Protein AF-A0A9D6J5L9-F1 (afdb_monomer_lite)

Radius of gyration: 28.51 Å; chains: 1; bounding box: 65×63×92 Å

Structure (mmCIF, N/CA/C/O backbone):
data_AF-A0A9D6J5L9-F1
#
_entry.id   AF-A0A9D6J5L9-F1
#
loop_
_atom_site.group_PDB
_atom_site.id
_atom_site.type_symbol
_atom_site.label_atom_id
_atom_site.label_alt_id
_atom_site.label_comp_id
_atom_site.label_asym_id
_atom_site.label_entity_id
_atom_site.label_seq_id
_atom_site.pdbx_PDB_ins_code
_atom_site.Cartn_x
_atom_site.Cartn_y
_atom_site.Cartn_z
_atom_site.occupancy
_atom_site.B_iso_or_equiv
_atom_site.auth_seq_id
_atom_site.auth_comp_id
_atom_site.auth_asym_id
_atom_site.auth_atom_id
_atom_site.pdbx_PDB_model_num
ATOM 1 N N . MET A 1 1 ? -44.276 40.835 60.526 1.00 41.81 1 MET A N 1
ATOM 2 C CA . MET A 1 1 ? -42.852 40.509 60.286 1.00 41.81 1 MET A CA 1
ATOM 3 C C . MET A 1 1 ? -42.737 38.992 60.194 1.00 41.81 1 MET A C 1
ATOM 5 O O . MET A 1 1 ? -42.995 38.322 61.185 1.00 41.81 1 MET A O 1
ATOM 9 N N . LYS A 1 2 ? -42.505 38.430 59.001 1.00 49.41 2 LYS A N 1
ATOM 10 C CA . LYS A 1 2 ? -42.466 36.971 58.800 1.00 49.41 2 LYS A CA 1
ATOM 11 C C . LYS A 1 2 ? -41.075 36.483 59.215 1.00 49.41 2 LYS A C 1
ATOM 13 O O . LYS A 1 2 ? -40.097 36.789 58.540 1.00 49.41 2 LYS A O 1
ATOM 18 N N . VAL A 1 3 ? -40.979 35.814 60.362 1.00 57.69 3 VAL A N 1
ATOM 19 C CA . VAL A 1 3 ? -39.718 35.243 60.852 1.00 57.69 3 VAL A CA 1
ATOM 20 C C . VAL A 1 3 ? -39.412 34.020 59.995 1.00 57.69 3 VAL A C 1
ATOM 22 O O . VAL A 1 3 ? -40.036 32.975 60.149 1.00 57.69 3 VAL A O 1
ATOM 25 N N . ILE A 1 4 ? -38.498 34.175 59.038 1.00 58.94 4 ILE A N 1
ATOM 26 C CA . ILE A 1 4 ? -37.964 33.050 58.268 1.00 58.94 4 ILE A CA 1
ATOM 27 C C . ILE A 1 4 ? -37.097 32.243 59.243 1.00 58.94 4 ILE A C 1
ATOM 29 O O . ILE A 1 4 ? -36.166 32.814 59.825 1.00 58.94 4 ILE A O 1
ATOM 33 N N . PRO A 1 5 ? -37.380 30.951 59.483 1.00 56.03 5 PRO A N 1
ATOM 34 C CA . PRO A 1 5 ? -36.559 30.157 60.380 1.00 56.03 5 PRO A CA 1
ATOM 35 C C . PRO A 1 5 ? -35.155 30.064 59.780 1.00 56.03 5 PRO A C 1
ATOM 37 O O . PRO A 1 5 ? -34.993 29.572 58.665 1.00 56.03 5 PRO A O 1
ATOM 40 N N . ARG A 1 6 ? -34.132 30.516 60.517 1.00 56.50 6 ARG A N 1
ATOM 41 C CA . ARG A 1 6 ? -32.717 30.523 60.081 1.00 56.50 6 ARG A CA 1
ATOM 42 C C . ARG A 1 6 ? -32.183 29.142 59.649 1.00 56.50 6 ARG A C 1
ATOM 44 O O . ARG A 1 6 ? -31.143 29.074 59.008 1.00 56.50 6 ARG A O 1
ATOM 51 N N . GLY A 1 7 ? -32.887 28.057 59.984 1.00 54.47 7 GLY A N 1
ATOM 52 C CA . GLY A 1 7 ? -32.579 26.698 59.531 1.00 54.47 7 GLY A CA 1
ATOM 53 C C . GLY A 1 7 ? -33.058 26.368 58.111 1.00 54.47 7 GLY A C 1
ATOM 54 O O . GLY A 1 7 ? -32.426 25.553 57.449 1.00 54.47 7 GLY A O 1
ATOM 55 N N . VAL A 1 8 ? -34.118 27.017 57.610 1.00 61.31 8 VAL A N 1
ATOM 56 C CA . VAL A 1 8 ? -34.654 26.755 56.259 1.00 61.31 8 VAL A CA 1
ATOM 57 C C . VAL A 1 8 ? -33.682 27.262 55.196 1.00 61.31 8 VAL A C 1
ATOM 59 O O . VAL A 1 8 ? -33.368 26.532 54.265 1.00 61.31 8 VAL A O 1
ATOM 62 N N . THR A 1 9 ? -33.102 28.447 55.397 1.00 70.06 9 THR A N 1
ATOM 63 C CA . THR A 1 9 ? -32.123 29.046 54.479 1.00 70.06 9 THR A CA 1
ATOM 64 C C . THR A 1 9 ? -30.807 28.271 54.398 1.00 70.06 9 THR A C 1
ATOM 66 O O . THR A 1 9 ? -30.234 28.168 53.318 1.00 70.06 9 THR A O 1
ATOM 69 N N . LEU A 1 10 ? -30.320 27.689 55.501 1.00 74.94 10 LEU A N 1
ATOM 70 C CA . LEU A 1 10 ? -29.093 26.881 55.473 1.00 74.94 10 LEU A CA 1
ATOM 71 C C . LEU A 1 10 ? -29.303 25.569 54.697 1.00 74.94 10 LEU A C 1
ATOM 73 O O . LEU A 1 10 ? -28.455 25.176 53.895 1.00 74.94 10 LEU A O 1
ATOM 77 N N . ILE A 1 11 ? -30.445 24.910 54.910 1.00 79.62 11 ILE A N 1
ATOM 78 C CA . ILE A 1 11 ? -30.814 23.674 54.207 1.00 79.62 11 ILE A CA 1
ATOM 79 C C . ILE A 1 11 ? -30.968 23.942 52.704 1.00 79.62 11 ILE A C 1
ATOM 81 O O . ILE A 1 11 ? -30.437 23.186 51.895 1.00 79.62 11 ILE A O 1
ATOM 85 N N . GLU A 1 12 ? -31.611 25.045 52.323 1.00 76.56 12 GLU A N 1
ATOM 86 C CA . GLU A 1 12 ? -31.800 25.441 50.921 1.00 76.56 12 GLU A CA 1
ATOM 87 C C . GLU A 1 12 ? -30.469 25.691 50.199 1.00 76.56 12 GLU A C 1
ATOM 89 O O . GLU A 1 12 ? -30.256 25.191 49.095 1.00 76.56 12 GLU A O 1
ATOM 94 N N . VAL A 1 13 ? -29.530 26.386 50.851 1.00 81.88 13 VAL A N 1
ATOM 95 C CA . VAL A 1 13 ? -28.178 26.615 50.314 1.00 81.88 13 VAL A CA 1
ATOM 96 C C . VAL A 1 13 ? -27.405 25.300 50.182 1.00 81.88 13 VAL A C 1
ATOM 98 O O . VAL A 1 13 ? -26.713 25.090 49.186 1.00 81.88 13 VAL A O 1
ATOM 101 N N . SER A 1 14 ? -27.556 24.388 51.145 1.00 83.50 14 SER A N 1
ATOM 102 C CA . SER A 1 14 ? -26.904 23.071 51.126 1.00 83.50 14 SER A CA 1
ATOM 103 C C . SER A 1 14 ? -27.414 22.204 49.973 1.00 83.50 14 SER A C 1
ATOM 105 O O . SER A 1 14 ? -26.622 21.616 49.238 1.00 83.50 14 SER A O 1
ATOM 107 N N . ILE A 1 15 ? -28.736 22.163 49.777 1.00 87.06 15 ILE A N 1
ATOM 108 C CA . ILE A 1 15 ? -29.381 21.445 48.672 1.00 87.06 15 ILE A CA 1
ATOM 109 C C . ILE A 1 15 ? -28.986 22.076 47.331 1.00 87.06 15 ILE A C 1
ATOM 111 O O . ILE A 1 15 ? -28.619 21.354 46.406 1.00 87.06 15 ILE A O 1
ATOM 115 N N . GLY A 1 16 ? -28.983 23.409 47.235 1.00 85.44 16 GLY A N 1
ATOM 116 C CA . GLY A 1 16 ? -28.546 24.135 46.041 1.00 85.44 16 GLY A CA 1
ATOM 117 C C . GLY A 1 16 ? -27.093 23.832 45.664 1.00 85.44 16 GLY A C 1
ATOM 118 O O . GLY A 1 16 ? -26.805 23.547 44.502 1.00 85.44 16 GLY A O 1
ATOM 119 N N . ALA A 1 17 ? -26.187 23.802 46.645 1.00 86.12 17 ALA A N 1
ATOM 120 C CA . ALA A 1 17 ? -24.791 23.424 46.436 1.00 86.12 17 ALA A CA 1
ATOM 121 C C . ALA A 1 17 ? -24.646 21.960 45.987 1.00 86.12 17 ALA A C 1
ATOM 123 O O . ALA A 1 17 ? -23.835 21.659 45.110 1.00 86.12 17 ALA A O 1
ATOM 124 N N . PHE A 1 18 ? -25.460 21.054 46.537 1.00 89.44 18 PHE A N 1
ATOM 125 C CA . PHE A 1 18 ? -25.447 19.638 46.169 1.00 89.44 18 PHE A CA 1
ATOM 126 C C . PHE A 1 18 ? -25.930 19.413 44.730 1.00 89.44 18 PHE A C 1
ATOM 128 O O . PHE A 1 18 ? -25.293 18.693 43.960 1.00 89.44 18 PHE A O 1
ATOM 135 N N . ILE A 1 19 ? -27.020 20.080 44.336 1.00 89.50 19 ILE A N 1
ATOM 136 C CA . ILE A 1 19 ? -27.538 20.046 42.963 1.00 89.50 19 ILE A CA 1
ATOM 137 C C . ILE A 1 19 ? -26.503 20.631 41.999 1.00 89.50 19 ILE A C 1
ATOM 139 O O . ILE A 1 19 ? -26.217 20.023 40.968 1.00 89.50 19 ILE A O 1
ATOM 143 N N . LEU A 1 20 ? -25.887 21.765 42.344 1.00 90.31 20 LEU A N 1
ATOM 144 C CA . LEU A 1 20 ? -24.855 22.384 41.515 1.00 90.31 20 LEU A CA 1
ATOM 145 C C . LEU A 1 20 ? -23.651 21.451 41.319 1.00 90.31 20 LEU A C 1
ATOM 147 O O . LEU A 1 20 ? -23.186 21.290 40.193 1.00 90.31 20 LEU A O 1
ATOM 151 N N . ALA A 1 21 ? -23.183 20.785 42.378 1.00 88.25 21 ALA A N 1
ATOM 152 C CA . ALA A 1 21 ? -22.088 19.820 42.292 1.00 88.25 21 ALA A CA 1
ATOM 153 C C . ALA A 1 21 ? -22.427 18.631 41.375 1.00 88.25 21 ALA A C 1
ATOM 155 O O . ALA A 1 21 ? -21.589 18.205 40.576 1.00 88.25 21 ALA A O 1
ATOM 156 N N . LEU A 1 22 ? -23.665 18.126 41.434 1.00 86.62 22 LEU A N 1
ATOM 157 C CA . LEU A 1 22 ? -24.140 17.064 40.542 1.00 86.62 22 LEU A CA 1
ATOM 158 C C . LEU A 1 22 ? -24.193 17.524 39.080 1.00 86.62 22 LEU A C 1
ATOM 160 O O . LEU A 1 22 ? -23.737 16.795 38.198 1.00 86.62 22 LEU A O 1
ATOM 164 N N . VAL A 1 23 ? -24.691 18.736 38.819 1.00 88.19 23 VAL A N 1
ATOM 165 C CA . VAL A 1 23 ? -24.755 19.314 37.468 1.00 88.19 23 VAL A CA 1
ATOM 166 C C . VAL A 1 23 ? -23.352 19.528 36.904 1.00 88.19 23 VAL A C 1
ATOM 168 O O . VAL A 1 23 ? -23.072 19.092 35.789 1.00 88.19 23 VAL A O 1
ATOM 171 N N . VAL A 1 24 ? -22.438 20.119 37.677 1.00 87.94 24 VAL A N 1
ATOM 172 C CA . VAL A 1 24 ? -21.040 20.319 37.261 1.00 87.94 24 VAL A CA 1
ATOM 173 C C . VAL A 1 24 ? -20.361 18.977 36.985 1.00 87.94 24 VAL A C 1
ATOM 175 O O . VAL A 1 24 ? -19.699 18.825 35.959 1.00 87.94 24 VAL A O 1
ATOM 178 N N . GLY A 1 25 ? -20.574 17.973 37.839 1.00 82.31 25 GLY A N 1
ATOM 179 C CA . GLY A 1 25 ? -20.052 16.623 37.629 1.00 82.31 25 GLY A CA 1
ATOM 180 C C . GLY A 1 25 ? -20.602 15.954 36.364 1.00 82.31 25 GLY A C 1
ATOM 181 O O . GLY A 1 25 ? -19.852 15.300 35.636 1.00 82.31 25 GLY A O 1
ATOM 182 N N . ALA A 1 26 ? -21.890 16.135 36.067 1.00 74.81 26 ALA A N 1
ATOM 183 C CA . ALA A 1 26 ? -22.519 15.618 34.854 1.00 74.81 26 ALA A CA 1
ATOM 184 C C . ALA A 1 26 ? -21.982 16.309 33.590 1.00 74.81 26 ALA A C 1
ATOM 186 O O . ALA A 1 26 ? -21.597 15.626 32.640 1.00 74.81 26 ALA A O 1
ATOM 187 N N . VAL A 1 27 ? -21.877 17.642 33.600 1.00 79.62 27 VAL A N 1
ATOM 188 C CA . VAL A 1 27 ? -21.305 18.430 32.495 1.00 79.62 27 VAL A CA 1
ATOM 189 C C . VAL A 1 27 ? -19.847 18.043 32.257 1.00 79.62 27 VAL A C 1
ATOM 191 O O . VAL A 1 27 ? -19.457 17.795 31.122 1.00 79.62 27 VAL A O 1
ATOM 194 N N . TYR A 1 28 ? -19.049 17.892 33.315 1.00 79.75 28 TYR A N 1
ATOM 195 C CA . TYR A 1 28 ? -17.651 17.472 33.207 1.00 79.75 28 TYR A CA 1
ATOM 196 C C . TYR A 1 28 ? -17.506 16.085 32.561 1.00 79.75 28 TYR A C 1
ATOM 198 O O . TYR A 1 28 ? -16.691 15.895 31.655 1.00 79.75 28 TYR A O 1
ATOM 206 N N . LYS A 1 29 ? -18.343 15.118 32.965 1.00 70.12 29 LYS A N 1
ATOM 207 C CA . LYS A 1 29 ? -18.370 13.780 32.352 1.00 70.12 29 LYS A CA 1
ATOM 208 C C . LYS A 1 29 ? -18.787 13.825 30.881 1.00 70.12 29 LYS A C 1
ATOM 210 O O . LYS A 1 29 ? -18.165 13.142 30.068 1.00 70.12 29 LYS A O 1
ATOM 215 N N . LEU A 1 30 ? -19.796 14.625 30.534 1.00 69.31 30 LEU A N 1
ATOM 216 C CA . LEU A 1 30 ? -20.253 14.801 29.152 1.00 69.31 30 LEU A CA 1
ATOM 217 C C . LEU A 1 30 ? -19.165 15.423 28.271 1.00 69.31 30 LEU A C 1
ATOM 219 O O . LEU A 1 30 ? -18.899 14.907 27.189 1.00 69.31 30 LEU A O 1
ATOM 223 N N . THR A 1 31 ? -18.472 16.454 28.754 1.00 69.38 31 THR A N 1
ATOM 224 C CA . THR A 1 31 ? -17.380 17.111 28.021 1.00 69.38 31 THR A CA 1
ATOM 225 C C . THR A 1 31 ? -16.217 16.156 27.760 1.00 69.38 31 THR A C 1
ATOM 227 O O . THR A 1 31 ? -15.754 16.049 26.625 1.00 69.38 31 THR A O 1
ATOM 230 N N . ILE A 1 32 ? -15.782 15.393 28.770 1.00 67.38 32 ILE A N 1
ATOM 231 C CA . ILE A 1 32 ? -14.721 14.386 28.597 1.00 67.38 32 ILE A CA 1
ATOM 232 C C . ILE A 1 32 ? -15.159 13.289 27.624 1.00 67.38 32 ILE A C 1
ATOM 234 O O . ILE A 1 32 ? -14.364 12.836 26.800 1.00 67.38 32 ILE A O 1
ATOM 238 N N . SER A 1 33 ? -16.415 12.846 27.711 1.00 61.44 33 SER A N 1
ATOM 239 C CA . SER A 1 33 ? -16.958 11.838 26.800 1.00 61.44 33 SER A CA 1
ATOM 240 C C . SER A 1 33 ? -17.004 12.344 25.355 1.00 61.44 33 SER A C 1
ATOM 242 O O . SER A 1 33 ? -16.623 11.613 24.443 1.00 61.44 33 SER A O 1
ATOM 244 N N . GLY A 1 34 ? -17.418 13.596 25.141 1.00 57.28 34 GLY A N 1
ATOM 245 C CA . GLY A 1 34 ? -17.451 14.231 23.823 1.00 57.28 34 GLY A CA 1
ATOM 246 C C . GLY A 1 34 ? -16.060 14.384 23.209 1.00 57.28 34 GLY A C 1
ATOM 247 O O . GLY A 1 34 ? -15.860 14.030 22.051 1.00 57.28 34 GLY A O 1
ATOM 248 N N . GLN A 1 35 ? -15.073 14.819 23.998 1.00 65.44 35 GLN A N 1
ATOM 249 C CA . GLN A 1 35 ? -13.683 14.942 23.545 1.00 65.44 35 GLN A CA 1
ATOM 250 C C . GLN A 1 35 ? -13.066 13.593 23.161 1.00 65.44 35 GLN A C 1
ATOM 252 O O . GLN A 1 35 ? -12.382 13.507 22.144 1.00 65.44 35 GLN A O 1
ATOM 257 N N . LYS A 1 36 ? -13.338 12.529 23.929 1.00 62.38 36 LYS A N 1
ATOM 258 C CA . LYS A 1 36 ? -12.884 11.168 23.595 1.00 62.38 36 LYS A CA 1
ATOM 259 C C . LYS A 1 36 ? -13.488 10.674 22.283 1.00 62.38 36 LYS A C 1
ATOM 261 O O . LYS A 1 36 ? -12.756 10.194 21.428 1.00 62.38 36 LYS A O 1
ATOM 266 N N . SER A 1 37 ? -14.795 10.854 22.099 1.00 61.81 37 SER A N 1
ATOM 267 C CA . SER A 1 37 ? -15.479 10.481 20.854 1.00 61.81 37 SER A CA 1
ATOM 268 C C . SER A 1 37 ? -14.929 11.246 19.640 1.00 61.81 37 SER A C 1
ATOM 270 O O . SER A 1 37 ? -14.646 10.656 18.600 1.00 61.81 37 SER A O 1
ATOM 272 N N . ALA A 1 38 ? -14.675 12.550 19.780 1.00 61.75 38 ALA A N 1
ATOM 273 C CA . ALA A 1 38 ? -14.061 13.345 18.718 1.00 61.75 38 ALA A CA 1
ATOM 274 C C . ALA A 1 38 ? -12.641 12.858 18.369 1.00 61.75 38 ALA A C 1
ATOM 276 O O . ALA A 1 38 ? -12.324 12.694 17.193 1.00 61.75 38 ALA A O 1
ATOM 277 N N . ALA A 1 39 ? -11.807 12.560 19.372 1.00 64.88 39 ALA A N 1
ATOM 278 C CA . ALA A 1 39 ? -10.470 12.001 19.156 1.00 64.88 39 ALA A CA 1
ATOM 279 C C . ALA A 1 39 ? -10.511 10.641 18.433 1.00 64.88 39 ALA A C 1
ATOM 281 O O . ALA A 1 39 ? -9.701 10.400 17.537 1.00 64.88 39 ALA A O 1
ATOM 282 N N . GLN A 1 40 ? -11.475 9.780 18.774 1.00 61.44 40 GLN A N 1
ATOM 283 C CA . GLN A 1 40 ? -11.702 8.498 18.099 1.00 61.44 40 GLN A CA 1
ATOM 284 C C . GLN A 1 40 ? -12.023 8.683 16.617 1.00 61.44 40 GLN A C 1
ATOM 286 O O . GLN A 1 40 ? -11.410 8.046 15.760 1.00 61.44 40 GLN A O 1
ATOM 291 N N . ILE A 1 41 ? -12.955 9.585 16.313 1.00 64.44 41 ILE A N 1
ATOM 292 C CA . ILE A 1 41 ? -13.352 9.900 14.940 1.00 64.44 41 ILE A CA 1
ATOM 293 C C . ILE A 1 41 ? -12.152 10.451 14.157 1.00 64.44 41 ILE A C 1
ATOM 295 O O . ILE A 1 41 ? -11.872 9.985 13.054 1.00 64.44 41 ILE A O 1
ATOM 299 N N . MET A 1 42 ? -11.383 11.373 14.743 1.00 67.38 42 MET A N 1
ATOM 300 C CA . MET A 1 42 ? -10.192 11.944 14.104 1.00 67.38 42 MET A CA 1
ATOM 301 C C . MET A 1 42 ? -9.121 10.892 13.793 1.00 67.38 42 MET A C 1
ATOM 303 O O . MET A 1 42 ? -8.583 10.885 12.688 1.00 67.38 42 MET A O 1
ATOM 307 N N . GLN A 1 43 ? -8.833 9.974 14.720 1.00 67.00 43 GLN A N 1
ATOM 308 C CA . GLN A 1 43 ? -7.869 8.893 14.477 1.00 67.00 43 GLN A CA 1
ATOM 309 C C . GLN A 1 43 ? -8.359 7.930 13.389 1.00 67.00 43 GLN A C 1
ATOM 311 O O . GLN A 1 43 ? -7.570 7.517 12.541 1.00 67.00 43 GLN A O 1
ATOM 316 N N . SER A 1 44 ? -9.658 7.621 13.354 1.00 69.06 44 SER A N 1
ATOM 317 C CA . SER A 1 44 ? -10.245 6.840 12.261 1.00 69.06 44 SER A CA 1
ATOM 318 C C . SER A 1 44 ? -10.063 7.522 10.908 1.00 69.06 44 SER A C 1
ATOM 320 O O . SER A 1 44 ? -9.723 6.860 9.929 1.00 69.06 44 SER A O 1
ATOM 322 N N . HIS A 1 45 ? -10.296 8.835 10.842 1.00 74.06 45 HIS A N 1
ATOM 323 C CA . HIS A 1 45 ? -10.111 9.602 9.614 1.00 74.06 45 HIS A CA 1
ATOM 324 C C . HIS A 1 45 ? -8.654 9.620 9.177 1.00 74.06 45 HIS A C 1
ATOM 326 O O . HIS A 1 45 ? -8.396 9.404 8.000 1.00 74.06 45 HIS A O 1
ATOM 332 N N . GLN A 1 46 ? -7.715 9.783 10.109 1.00 74.56 46 GLN A N 1
ATOM 333 C CA . GLN A 1 46 ? -6.290 9.752 9.798 1.00 74.56 46 GLN A CA 1
ATOM 334 C C . GLN A 1 46 ? -5.873 8.411 9.182 1.00 74.56 46 GLN A C 1
ATOM 336 O O . GLN A 1 46 ? -5.184 8.385 8.167 1.00 74.56 46 GLN A O 1
ATOM 341 N N . VAL A 1 47 ? -6.317 7.290 9.756 1.00 73.56 47 VAL A N 1
ATOM 342 C CA . VAL A 1 47 ? -6.003 5.956 9.221 1.00 73.56 47 VAL A CA 1
ATOM 343 C C . VAL A 1 47 ? -6.613 5.781 7.837 1.00 73.56 47 VAL A C 1
ATOM 345 O O . VAL A 1 47 ? -5.929 5.336 6.922 1.00 73.56 47 VAL A O 1
ATOM 348 N N . ASN A 1 48 ? -7.873 6.175 7.656 1.00 76.31 48 ASN A N 1
ATOM 349 C CA . ASN A 1 48 ? -8.516 6.119 6.347 1.00 76.31 48 ASN A CA 1
ATOM 350 C C . ASN A 1 48 ? -7.807 7.008 5.317 1.00 76.31 48 ASN A C 1
ATOM 352 O O . ASN A 1 48 ? -7.669 6.600 4.171 1.00 76.31 48 ASN A O 1
ATOM 356 N N . GLU A 1 49 ? -7.318 8.181 5.713 1.00 81.56 49 GLU A N 1
ATOM 357 C CA . GLU A 1 49 ? -6.579 9.092 4.842 1.00 81.56 49 GLU A CA 1
ATOM 358 C C . GLU A 1 49 ? -5.199 8.534 4.462 1.00 81.56 49 GLU A C 1
ATOM 360 O O . GLU A 1 49 ? -4.826 8.577 3.293 1.00 81.56 49 GLU A O 1
ATOM 365 N N . GLU A 1 50 ? -4.447 7.960 5.407 1.00 82.12 50 GLU A N 1
ATOM 366 C CA . GLU A 1 50 ? -3.181 7.255 5.130 1.00 82.12 50 GLU A CA 1
ATOM 367 C C . GLU A 1 50 ? -3.395 6.136 4.106 1.00 82.12 50 GLU A C 1
ATOM 369 O O . GLU A 1 50 ? -2.678 6.012 3.110 1.00 82.12 50 GLU A O 1
ATOM 374 N N . VAL A 1 51 ? -4.434 5.344 4.347 1.00 82.75 51 VAL A N 1
ATOM 375 C CA . VAL A 1 51 ? -4.803 4.193 3.540 1.00 82.75 51 VAL A CA 1
ATOM 376 C C . VAL A 1 51 ? -5.255 4.616 2.135 1.00 82.75 51 VAL A C 1
ATOM 378 O O . VAL A 1 51 ? -4.773 4.068 1.141 1.00 82.75 51 VAL A O 1
ATOM 381 N N . GLN A 1 52 ? -6.096 5.646 2.033 1.00 83.00 52 GLN A N 1
ATOM 382 C CA . GLN A 1 52 ? -6.535 6.220 0.761 1.00 83.00 52 GLN A CA 1
ATOM 383 C C . GLN A 1 52 ? -5.360 6.816 -0.022 1.00 83.00 52 GLN A C 1
ATOM 385 O O . GLN A 1 52 ? -5.191 6.526 -1.205 1.00 83.00 52 GLN A O 1
ATOM 390 N N . ASN A 1 53 ? -4.480 7.568 0.642 1.00 86.06 53 ASN A N 1
ATOM 391 C CA . ASN A 1 53 ? -3.272 8.112 0.026 1.00 86.06 53 ASN A CA 1
ATOM 392 C C . ASN A 1 53 ? -2.359 7.005 -0.519 1.00 86.06 53 ASN A C 1
ATOM 394 O O . ASN A 1 53 ? -1.769 7.162 -1.593 1.00 86.06 53 ASN A O 1
ATOM 398 N N . ALA A 1 54 ? -2.234 5.880 0.192 1.00 86.00 54 ALA A N 1
ATOM 399 C CA . ALA A 1 54 ? -1.475 4.730 -0.284 1.00 86.00 54 ALA A CA 1
ATOM 400 C C . ALA A 1 54 ? -2.087 4.142 -1.568 1.00 86.00 54 ALA A C 1
ATOM 402 O O . ALA A 1 54 ? -1.346 3.888 -2.522 1.00 86.00 54 ALA A O 1
ATOM 403 N N . ILE A 1 55 ? -3.417 3.996 -1.622 1.00 85.06 55 ILE A N 1
ATOM 404 C CA . ILE A 1 55 ? -4.150 3.521 -2.808 1.00 85.06 55 ILE A CA 1
ATOM 405 C C . ILE A 1 55 ? -3.973 4.464 -3.988 1.00 85.06 55 ILE A C 1
ATOM 407 O O . ILE A 1 55 ? -3.681 4.005 -5.092 1.00 85.06 55 ILE A O 1
ATOM 411 N N . ASP A 1 56 ? -4.158 5.764 -3.777 1.00 87.31 56 ASP A N 1
ATOM 412 C CA . ASP A 1 56 ? -4.125 6.750 -4.854 1.00 87.31 56 ASP A CA 1
ATOM 413 C C . ASP A 1 56 ? -2.729 6.814 -5.473 1.00 87.31 56 ASP A C 1
ATOM 415 O O . ASP A 1 56 ? -2.578 6.804 -6.699 1.00 87.31 56 ASP A O 1
ATOM 419 N N . ARG A 1 57 ? -1.688 6.777 -4.630 1.00 88.56 57 ARG A N 1
ATOM 420 C CA . ARG A 1 57 ? -0.293 6.701 -5.080 1.00 88.56 57 ARG A CA 1
ATOM 421 C C . ARG A 1 57 ? -0.010 5.401 -5.816 1.00 88.56 57 ARG A C 1
ATOM 423 O O . ARG A 1 57 ? 0.543 5.458 -6.906 1.00 88.56 57 ARG A O 1
ATOM 430 N N . PHE A 1 58 ? -0.393 4.256 -5.251 1.00 86.94 58 PHE A N 1
ATOM 431 C CA . PHE A 1 58 ? -0.240 2.949 -5.897 1.00 86.94 58 PHE A CA 1
ATOM 432 C C . PHE A 1 58 ? -0.919 2.916 -7.269 1.00 86.94 58 PHE A C 1
ATOM 434 O O . PHE A 1 58 ? -0.290 2.585 -8.269 1.00 86.94 58 PHE A O 1
ATOM 441 N N . SER A 1 59 ? -2.182 3.326 -7.338 1.00 83.75 59 SER A N 1
ATOM 442 C CA . SER A 1 59 ? -2.986 3.265 -8.557 1.00 83.75 59 SER A CA 1
ATOM 443 C C . SER A 1 59 ? -2.446 4.205 -9.635 1.00 83.75 59 SER A C 1
ATOM 445 O O . SER A 1 59 ? -2.342 3.802 -10.791 1.00 83.75 59 SER A O 1
ATOM 447 N N . SER A 1 60 ? -2.067 5.437 -9.274 1.00 85.12 60 SER A N 1
ATOM 448 C CA . SER A 1 60 ? -1.384 6.372 -10.183 1.00 85.12 60 SER A CA 1
ATOM 449 C C . SER A 1 60 ? -0.059 5.791 -10.669 1.00 85.12 60 SER A C 1
ATOM 451 O O . SER A 1 60 ? 0.224 5.817 -11.865 1.00 85.12 60 SER A O 1
ATOM 453 N N . ASP A 1 61 ? 0.724 5.194 -9.772 1.00 85.69 61 ASP A N 1
ATOM 454 C CA . ASP A 1 61 ? 2.039 4.691 -10.126 1.00 85.69 61 ASP A CA 1
ATOM 455 C C . ASP A 1 61 ? 2.010 3.492 -11.053 1.00 85.69 61 ASP A C 1
ATOM 457 O O . ASP A 1 61 ? 2.785 3.459 -12.003 1.00 85.69 61 ASP A O 1
ATOM 461 N N . VAL A 1 62 ? 1.106 2.548 -10.811 1.00 79.38 62 VAL A N 1
ATOM 462 C CA . VAL A 1 62 ? 0.918 1.382 -11.674 1.00 79.38 62 VAL A CA 1
ATOM 463 C C . VAL A 1 62 ? 0.325 1.793 -13.026 1.00 79.38 62 VAL A C 1
ATOM 465 O O . VAL A 1 62 ? 0.733 1.254 -14.050 1.00 79.38 62 VAL A O 1
ATOM 468 N N . ARG A 1 63 ? -0.579 2.786 -13.066 1.00 76.50 63 ARG A N 1
ATOM 469 C CA . ARG A 1 63 ? -1.145 3.313 -14.326 1.00 76.50 63 ARG A CA 1
ATOM 470 C C . ARG A 1 63 ? -0.116 4.028 -15.202 1.00 76.50 63 ARG A C 1
ATOM 472 O O . ARG A 1 63 ? -0.238 3.987 -16.423 1.00 76.50 63 ARG A O 1
ATOM 479 N N . GLU A 1 64 ? 0.838 4.716 -14.584 1.00 75.06 64 GLU A N 1
ATOM 480 C CA . GLU A 1 64 ? 1.939 5.418 -15.260 1.00 75.06 64 GLU A CA 1
ATOM 481 C C . GLU A 1 64 ? 3.167 4.526 -15.487 1.00 75.06 64 GLU A C 1
ATOM 483 O O . GLU A 1 64 ? 4.113 4.932 -16.164 1.00 75.06 64 GLU A O 1
ATOM 488 N N . ALA A 1 65 ? 3.191 3.332 -14.894 1.00 71.62 65 ALA A N 1
ATOM 489 C CA . ALA A 1 65 ? 4.255 2.372 -15.111 1.00 71.62 65 ALA A CA 1
ATOM 490 C C . ALA A 1 65 ? 4.112 1.754 -16.504 1.00 71.62 65 ALA A C 1
ATOM 492 O O . ALA A 1 65 ? 3.036 1.292 -16.891 1.00 71.62 65 ALA A O 1
ATOM 493 N N . ASN A 1 66 ? 5.228 1.727 -17.231 1.00 60.94 66 ASN A N 1
ATOM 494 C CA . ASN A 1 66 ? 5.281 1.209 -18.598 1.00 60.94 66 ASN A CA 1
ATOM 495 C C . ASN A 1 66 ? 5.772 -0.247 -18.657 1.00 60.94 66 ASN A C 1
ATOM 497 O O . ASN A 1 66 ? 5.600 -0.912 -19.677 1.00 60.94 66 ASN A O 1
ATOM 501 N N . VAL A 1 67 ? 6.437 -0.721 -17.593 1.00 59.91 67 VAL A N 1
ATOM 502 C CA . VAL A 1 67 ? 7.087 -2.039 -17.514 1.00 59.91 67 VAL A CA 1
ATOM 503 C C . VAL A 1 67 ? 7.094 -2.519 -16.046 1.00 59.91 67 VAL A C 1
ATOM 505 O O . VAL A 1 67 ? 7.541 -1.777 -15.161 1.00 59.91 67 VAL A O 1
ATOM 508 N N . ILE A 1 68 ? 6.636 -3.754 -15.777 1.00 53.47 68 ILE A N 1
ATOM 509 C CA . ILE A 1 68 ? 7.181 -4.547 -14.653 1.00 53.47 68 ILE A CA 1
ATOM 510 C C . ILE A 1 68 ? 8.545 -4.964 -15.156 1.00 53.47 68 ILE A C 1
ATOM 512 O O . ILE A 1 68 ? 8.597 -5.594 -16.198 1.00 53.47 68 ILE A O 1
ATOM 516 N N . VAL A 1 69 ? 9.622 -4.532 -14.512 1.00 51.22 69 VAL A N 1
ATOM 517 C CA . VAL A 1 69 ? 10.987 -4.627 -15.049 1.00 51.22 69 VAL A CA 1
ATOM 518 C C . VAL A 1 69 ? 11.307 -6.032 -15.606 1.00 51.22 69 VAL A C 1
ATOM 520 O O . VAL A 1 69 ? 11.742 -6.896 -14.856 1.00 51.22 69 VAL A O 1
ATOM 523 N N . ASP A 1 70 ? 11.144 -6.232 -16.922 1.00 38.78 70 ASP A N 1
ATOM 524 C CA . ASP A 1 70 ? 11.189 -7.542 -17.614 1.00 38.78 70 ASP A CA 1
ATOM 525 C C . ASP A 1 70 ? 12.603 -8.152 -17.703 1.00 38.78 70 ASP A C 1
ATOM 527 O O . ASP A 1 70 ? 12.827 -9.162 -18.363 1.00 38.78 70 ASP A O 1
ATOM 531 N N . ASN A 1 71 ? 13.589 -7.555 -17.029 1.00 36.97 71 ASN A N 1
ATOM 532 C CA . ASN A 1 71 ? 14.976 -8.015 -17.087 1.00 36.97 71 ASN A CA 1
ATOM 533 C C . ASN A 1 71 ? 15.726 -7.953 -15.754 1.00 36.97 71 ASN A C 1
ATOM 535 O O . ASN A 1 71 ? 16.955 -7.952 -15.721 1.00 36.97 71 ASN A O 1
ATOM 539 N N . VAL A 1 72 ? 15.012 -7.888 -14.632 1.00 39.16 72 VAL A N 1
ATOM 540 C CA . VAL A 1 72 ? 15.656 -7.910 -13.319 1.00 39.16 72 VAL A CA 1
ATOM 541 C C . VAL A 1 72 ? 15.049 -9.061 -12.546 1.00 39.16 72 VAL A C 1
ATOM 543 O O . VAL A 1 72 ? 13.895 -8.960 -12.176 1.00 39.16 72 VAL A O 1
ATOM 546 N N . ALA A 1 73 ? 15.841 -10.124 -12.366 1.00 38.31 73 ALA A N 1
ATOM 547 C CA . ALA A 1 73 ? 15.728 -11.278 -11.462 1.00 38.31 73 ALA A CA 1
ATOM 548 C C . ALA A 1 73 ? 14.326 -11.666 -10.907 1.00 38.31 73 ALA A 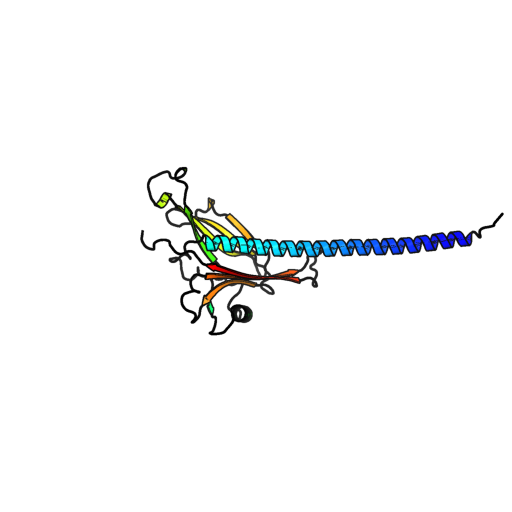C 1
ATOM 550 O O . ALA A 1 73 ? 13.582 -10.803 -10.456 1.00 38.31 73 ALA A O 1
ATOM 551 N N . PRO A 1 74 ? 14.000 -12.965 -10.755 1.00 46.22 74 PRO A N 1
ATOM 552 C CA . PRO A 1 74 ? 12.693 -13.473 -10.275 1.00 46.22 74 PRO A CA 1
ATOM 553 C C . PRO A 1 74 ? 12.189 -12.939 -8.910 1.00 46.22 74 PRO A C 1
ATOM 555 O O . PRO A 1 74 ? 11.084 -13.258 -8.482 1.00 46.22 74 PRO A O 1
ATOM 558 N N . ASP A 1 75 ? 12.967 -12.103 -8.230 1.00 52.44 75 ASP A N 1
ATOM 559 C CA . ASP A 1 75 ? 12.670 -11.476 -6.946 1.00 52.44 75 ASP A CA 1
ATOM 560 C C . ASP A 1 75 ? 11.915 -10.134 -7.055 1.00 52.44 75 ASP A C 1
ATOM 562 O O . ASP A 1 75 ? 11.735 -9.468 -6.034 1.00 52.44 75 ASP A O 1
ATOM 566 N N . HIS A 1 76 ? 11.535 -9.686 -8.258 1.00 57.03 76 HIS A N 1
ATOM 567 C CA . HIS A 1 76 ? 10.951 -8.350 -8.495 1.00 57.03 76 HIS A CA 1
ATOM 568 C C . HIS A 1 76 ? 9.448 -8.346 -8.773 1.00 57.03 76 HIS A C 1
ATOM 570 O O . HIS A 1 76 ? 8.832 -7.277 -8.777 1.00 57.03 76 HIS A O 1
ATOM 576 N N . GLU A 1 77 ? 8.858 -9.519 -8.979 1.00 65.69 77 GLU A N 1
ATOM 577 C CA . GLU A 1 77 ? 7.425 -9.654 -9.192 1.00 65.69 77 GLU A CA 1
ATOM 578 C C . GLU A 1 77 ? 6.698 -9.903 -7.863 1.00 65.69 77 GLU A C 1
ATOM 580 O O . GLU A 1 77 ? 7.180 -10.686 -7.037 1.00 65.69 77 GLU A O 1
ATOM 585 N N . PRO A 1 78 ? 5.523 -9.283 -7.648 1.00 72.44 78 PRO A N 1
ATOM 586 C CA . PRO A 1 78 ? 4.679 -9.627 -6.515 1.00 72.44 78 PRO A CA 1
ATOM 587 C C . PRO A 1 78 ? 4.310 -11.118 -6.533 1.00 72.44 78 PRO A C 1
ATOM 589 O O . PRO A 1 78 ? 4.115 -11.683 -7.616 1.00 72.44 78 PRO A O 1
ATOM 592 N N . PRO A 1 79 ? 4.162 -11.754 -5.359 1.00 78.62 79 PRO A N 1
ATOM 593 C CA . PRO A 1 79 ? 3.793 -13.162 -5.258 1.00 78.62 79 PRO A CA 1
ATOM 594 C C . PRO A 1 79 ? 2.473 -13.472 -5.979 1.00 78.62 79 PRO A C 1
ATOM 596 O O . PRO A 1 79 ? 1.557 -12.648 -6.033 1.00 78.62 79 PRO A O 1
ATOM 599 N N . LEU A 1 80 ? 2.371 -14.684 -6.524 1.00 78.19 80 LEU A N 1
ATOM 600 C CA . LEU A 1 80 ? 1.162 -15.168 -7.184 1.00 78.19 80 LEU A CA 1
ATOM 601 C C . LEU A 1 80 ? 0.182 -15.737 -6.154 1.00 78.19 80 LEU A C 1
ATOM 603 O O . LEU A 1 80 ? 0.529 -16.607 -5.358 1.00 78.19 80 LEU A O 1
ATOM 607 N N . LEU A 1 81 ? -1.051 -15.252 -6.209 1.00 82.56 81 LEU A N 1
ATOM 608 C CA . LEU A 1 81 ? -2.217 -15.836 -5.575 1.00 82.56 81 LEU A CA 1
ATOM 609 C C . LEU A 1 81 ? -2.842 -16.822 -6.561 1.00 82.56 81 LEU A C 1
ATOM 611 O O . LEU A 1 81 ? -3.355 -16.404 -7.599 1.00 82.56 81 LEU A O 1
ATOM 615 N N . ASP A 1 82 ? -2.784 -18.112 -6.244 1.00 80.81 82 ASP A N 1
ATOM 616 C CA . ASP A 1 82 ? -3.453 -19.141 -7.037 1.00 80.81 82 ASP A CA 1
ATOM 617 C C . ASP A 1 82 ? -4.961 -19.102 -6.766 1.00 80.81 82 ASP A C 1
ATOM 619 O O . ASP A 1 82 ? -5.401 -19.252 -5.623 1.00 80.81 82 ASP A O 1
ATOM 623 N N . VAL A 1 83 ? -5.748 -18.841 -7.808 1.00 80.44 83 VAL A N 1
ATOM 624 C CA . VAL A 1 83 ? -7.209 -18.784 -7.729 1.00 80.44 83 VAL A CA 1
ATOM 625 C C . VAL A 1 83 ? -7.776 -19.961 -8.513 1.00 80.44 83 VAL A C 1
ATOM 627 O O . VAL A 1 83 ? -7.716 -20.006 -9.746 1.00 80.44 83 VAL A O 1
ATOM 630 N N . ALA A 1 84 ? -8.345 -20.922 -7.784 1.00 78.56 84 ALA A N 1
ATOM 631 C CA . ALA A 1 84 ? -8.976 -22.093 -8.378 1.00 78.56 84 ALA A CA 1
ATOM 632 C C . ALA A 1 84 ? -10.199 -21.705 -9.231 1.00 78.56 84 ALA A C 1
ATOM 634 O O . ALA A 1 84 ? -10.833 -20.666 -9.022 1.00 78.56 84 ALA A O 1
ATOM 635 N N . GLN A 1 85 ? -10.571 -22.563 -10.190 1.00 69.12 85 GLN A N 1
ATOM 636 C CA . GLN A 1 85 ? -11.790 -22.357 -10.980 1.00 69.12 85 GLN A CA 1
ATOM 637 C C . GLN A 1 85 ? -13.007 -22.244 -10.050 1.00 69.12 85 GLN A C 1
ATOM 639 O O . GLN A 1 85 ? -13.241 -23.122 -9.224 1.00 69.12 85 GLN A O 1
ATOM 644 N N . ASN A 1 86 ? -13.781 -21.164 -10.208 1.00 73.56 86 ASN A N 1
ATOM 645 C CA . ASN A 1 86 ? -14.974 -20.817 -9.419 1.00 73.56 86 ASN A CA 1
ATOM 646 C C . ASN A 1 86 ? -14.729 -20.350 -7.969 1.00 73.56 86 ASN A C 1
ATOM 648 O O . ASN A 1 86 ? -15.688 -20.217 -7.209 1.00 73.56 86 ASN A O 1
ATOM 652 N N . GLN A 1 87 ? -13.488 -20.049 -7.580 1.00 80.62 87 GLN A N 1
ATOM 653 C CA . GLN A 1 87 ? -13.192 -19.399 -6.301 1.00 80.62 87 GLN A CA 1
ATOM 654 C C . GLN A 1 87 ? -13.189 -17.869 -6.453 1.00 80.62 87 GLN A C 1
ATOM 656 O O . GLN A 1 87 ? -12.658 -17.338 -7.429 1.00 80.62 87 GLN A O 1
ATOM 661 N N . SER A 1 88 ? -13.761 -17.138 -5.489 1.00 82.75 88 SER A N 1
ATOM 662 C CA . SER A 1 88 ? -13.632 -15.676 -5.456 1.00 82.75 88 SER A CA 1
ATOM 663 C C . SER A 1 88 ? -12.224 -15.258 -5.021 1.00 82.75 88 SER A C 1
ATOM 665 O O . SER A 1 88 ? -11.576 -15.941 -4.223 1.00 82.75 88 SER A O 1
ATOM 667 N N . VAL A 1 89 ? -11.761 -14.103 -5.511 1.00 79.44 89 VAL A N 1
ATOM 668 C CA . VAL A 1 89 ? -10.447 -13.544 -5.142 1.00 79.44 89 VAL A CA 1
ATOM 669 C C . VAL A 1 89 ? -10.35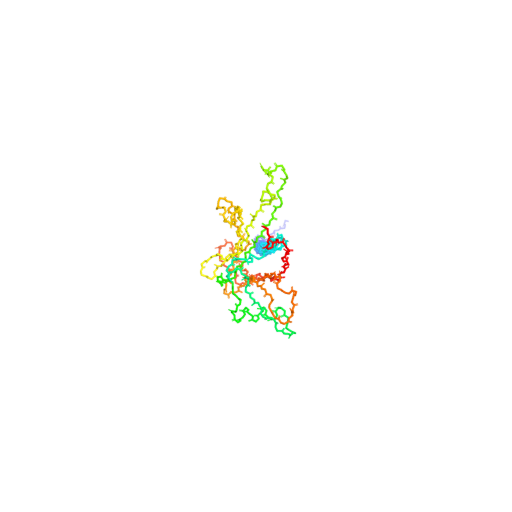2 -13.320 -3.634 1.00 79.44 89 VAL A C 1
ATOM 671 O O . VAL A 1 89 ? -9.330 -13.647 -3.043 1.00 79.44 89 VAL A O 1
ATOM 674 N N . ASP A 1 90 ? -11.429 -12.854 -3.000 1.00 81.50 90 ASP A N 1
ATOM 675 C CA . ASP A 1 90 ? -11.465 -12.622 -1.554 1.00 81.50 90 ASP A CA 1
ATOM 676 C C . ASP A 1 90 ? -11.295 -13.921 -0.757 1.00 81.50 90 ASP A C 1
ATOM 678 O O . ASP A 1 90 ? -10.537 -13.962 0.210 1.00 81.50 90 ASP A O 1
ATOM 682 N N . ALA A 1 91 ? -11.947 -15.010 -1.183 1.00 83.75 91 ALA A N 1
ATOM 683 C CA . ALA A 1 91 ? -11.820 -16.309 -0.525 1.00 83.75 91 ALA A CA 1
ATOM 684 C C . ALA A 1 91 ? -10.417 -16.908 -0.710 1.00 83.75 91 ALA A C 1
ATOM 686 O O . ALA A 1 91 ? -9.863 -17.493 0.227 1.00 83.75 91 ALA A O 1
ATOM 687 N N . ALA A 1 92 ? -9.828 -16.748 -1.898 1.00 84.81 92 ALA A N 1
ATOM 688 C CA . ALA A 1 92 ? -8.457 -17.168 -2.170 1.00 84.81 92 ALA A CA 1
ATOM 689 C C . ALA A 1 92 ? -7.452 -16.352 -1.342 1.00 84.81 92 ALA A C 1
ATOM 691 O O . ALA A 1 92 ? -6.592 -16.928 -0.679 1.00 84.81 92 ALA A O 1
ATOM 692 N N . LEU A 1 93 ? -7.600 -15.023 -1.312 1.00 85.56 93 LEU A N 1
ATOM 693 C CA . LEU A 1 93 ? -6.758 -14.114 -0.537 1.00 85.56 93 LEU A CA 1
ATOM 694 C C . LEU A 1 93 ? -6.830 -14.444 0.953 1.00 85.56 93 LEU A C 1
ATOM 696 O O . LEU A 1 93 ? -5.796 -14.618 1.590 1.00 85.56 93 LEU A O 1
ATOM 700 N N . PHE A 1 94 ? -8.037 -14.594 1.498 1.00 85.00 94 PHE A N 1
ATOM 701 C CA . PHE A 1 94 ? -8.235 -14.964 2.895 1.00 85.00 94 PHE A CA 1
ATOM 702 C C . PHE A 1 94 ? -7.525 -16.278 3.240 1.00 85.00 94 PHE A C 1
ATOM 704 O O . PHE A 1 94 ? -6.791 -16.350 4.227 1.00 85.00 94 PHE A O 1
ATOM 711 N N . SER A 1 95 ? -7.669 -17.290 2.382 1.00 86.94 95 SER A N 1
ATOM 712 C CA . SER A 1 95 ? -6.998 -18.584 2.547 1.00 86.94 95 SER A CA 1
ATOM 713 C C . SER A 1 95 ? -5.473 -18.454 2.469 1.00 86.94 95 SER A C 1
ATOM 715 O O . SER A 1 95 ? -4.762 -19.073 3.257 1.00 86.94 95 SER A O 1
ATOM 717 N N . ALA A 1 96 ? -4.954 -17.615 1.569 1.00 86.94 96 ALA A N 1
ATOM 718 C CA . ALA A 1 96 ? -3.522 -17.376 1.413 1.00 86.94 96 ALA A CA 1
ATOM 719 C C . ALA A 1 96 ? -2.910 -16.607 2.594 1.00 86.94 96 ALA A C 1
ATOM 721 O O . ALA A 1 96 ? -1.783 -16.908 2.992 1.00 86.94 96 ALA A O 1
ATOM 722 N N . ILE A 1 97 ? -3.640 -15.653 3.181 1.00 86.75 97 ILE A N 1
ATOM 723 C CA . ILE A 1 97 ? -3.228 -14.949 4.404 1.00 86.75 97 ILE A CA 1
ATOM 724 C C . ILE A 1 97 ? -3.226 -15.920 5.594 1.00 86.75 97 ILE A C 1
ATOM 726 O O . ILE A 1 97 ? -2.226 -16.021 6.304 1.00 86.75 97 ILE A O 1
ATOM 730 N N . GLN A 1 98 ? -4.301 -16.695 5.788 1.00 86.00 98 GLN A N 1
ATOM 731 C CA . GLN A 1 98 ? -4.388 -17.678 6.878 1.00 86.00 98 GLN A CA 1
ATOM 732 C C . GLN A 1 98 ? -3.338 -18.786 6.759 1.00 86.00 98 GLN A C 1
ATOM 734 O O . GLN A 1 98 ? -2.690 -19.141 7.743 1.00 86.00 98 GLN A O 1
ATOM 739 N N . GLY A 1 99 ? -3.133 -19.293 5.543 1.00 85.31 99 GLY A N 1
ATOM 740 C CA . GLY A 1 99 ? -2.117 -20.288 5.215 1.00 85.31 99 GLY A CA 1
ATOM 741 C C . GLY A 1 99 ? -0.691 -19.740 5.217 1.00 85.31 99 GLY A C 1
ATOM 742 O O . GLY A 1 99 ? 0.237 -20.491 4.929 1.00 85.31 99 GLY A O 1
ATOM 743 N N . ARG A 1 100 ? -0.498 -18.448 5.535 1.00 84.38 100 ARG A N 1
ATOM 744 C CA . ARG A 1 100 ? 0.806 -17.774 5.560 1.00 84.38 100 ARG A CA 1
ATOM 745 C C . ARG A 1 100 ? 1.558 -17.863 4.225 1.00 84.38 100 ARG A C 1
ATOM 747 O O . ARG A 1 100 ? 2.786 -17.835 4.197 1.00 84.38 100 ARG A O 1
ATOM 754 N N . ILE A 1 101 ? 0.834 -17.945 3.114 1.00 85.56 101 ILE A N 1
ATOM 755 C CA . ILE A 1 101 ? 1.393 -17.920 1.756 1.00 85.56 101 ILE A CA 1
ATOM 756 C C . ILE A 1 101 ? 1.732 -16.473 1.381 1.00 85.56 101 ILE A C 1
ATOM 758 O O . ILE A 1 101 ? 2.835 -16.180 0.918 1.00 85.56 101 ILE A O 1
ATOM 762 N N . LEU A 1 102 ? 0.800 -15.554 1.645 1.00 86.06 102 LEU A N 1
ATOM 763 C CA . LEU A 1 102 ? 0.991 -14.113 1.503 1.00 86.06 102 LEU A CA 1
ATOM 764 C C . LEU A 1 102 ? 1.180 -13.502 2.894 1.00 86.06 102 LEU A C 1
ATOM 766 O O . LEU A 1 102 ? 0.324 -13.648 3.761 1.00 86.06 102 LEU A O 1
ATOM 770 N N . GLN A 1 103 ? 2.315 -12.841 3.118 1.00 89.44 103 GLN A N 1
ATOM 771 C CA . GLN A 1 103 ? 2.663 -12.245 4.411 1.00 89.44 103 GLN A CA 1
ATOM 772 C C . GLN A 1 103 ? 3.269 -10.856 4.210 1.00 89.44 103 GLN A C 1
ATOM 774 O O . GLN A 1 103 ? 4.069 -10.654 3.293 1.00 89.44 103 GLN A O 1
ATOM 779 N N . THR A 1 104 ? 2.941 -9.922 5.105 1.00 88.69 104 THR A N 1
ATOM 780 C CA . THR A 1 104 ? 3.464 -8.545 5.077 1.00 88.69 104 THR A CA 1
ATOM 781 C C . THR A 1 104 ? 4.987 -8.527 5.204 1.00 88.69 104 THR A C 1
ATOM 783 O O . THR A 1 104 ? 5.678 -7.797 4.502 1.00 88.69 104 THR A O 1
ATOM 786 N N . GLU A 1 105 ? 5.508 -9.358 6.100 1.00 88.12 105 GLU A N 1
ATOM 787 C CA . GLU A 1 105 ? 6.911 -9.487 6.476 1.00 88.12 105 GLU A CA 1
ATOM 788 C C . GLU A 1 105 ? 7.763 -10.258 5.467 1.00 88.12 105 GLU A C 1
ATOM 790 O O . GLU A 1 105 ? 8.989 -10.264 5.597 1.00 88.12 105 GLU A O 1
ATOM 795 N N . ASN A 1 106 ? 7.144 -10.900 4.471 1.00 86.94 106 ASN A N 1
ATOM 796 C CA . ASN A 1 106 ? 7.878 -11.638 3.457 1.00 86.94 106 ASN A CA 1
ATOM 797 C C . ASN A 1 106 ? 8.780 -10.662 2.672 1.00 86.94 106 ASN A C 1
ATOM 799 O O . ASN A 1 106 ? 8.268 -9.705 2.094 1.00 86.94 106 ASN A O 1
ATOM 803 N N . PRO A 1 107 ? 10.101 -10.894 2.573 1.00 83.75 107 PRO A N 1
ATOM 804 C CA . PRO A 1 107 ? 11.000 -10.033 1.797 1.00 83.75 107 PRO A CA 1
ATOM 805 C C . PRO A 1 107 ? 10.633 -9.908 0.310 1.00 83.75 107 PRO A C 1
ATOM 807 O O . PRO A 1 107 ? 11.044 -8.955 -0.353 1.00 83.75 107 PRO A O 1
ATOM 810 N N . LYS A 1 108 ? 9.867 -10.871 -0.222 1.00 83.75 108 LYS A N 1
ATOM 811 C CA . LYS A 1 108 ? 9.328 -10.854 -1.588 1.00 83.75 108 LYS A CA 1
ATOM 812 C C . LYS A 1 108 ? 8.050 -10.026 -1.729 1.00 83.75 108 LYS A C 1
ATOM 814 O O . LYS A 1 108 ? 7.629 -9.758 -2.847 1.00 83.75 108 LYS A O 1
ATOM 819 N N . ASN A 1 109 ? 7.436 -9.598 -0.628 1.00 87.19 109 ASN A N 1
ATOM 820 C CA . ASN A 1 109 ? 6.287 -8.701 -0.640 1.00 87.19 109 ASN A CA 1
ATOM 821 C C . ASN A 1 109 ? 6.745 -7.260 -0.911 1.00 87.19 109 ASN A C 1
ATOM 823 O O . ASN A 1 109 ? 6.799 -6.403 -0.030 1.00 87.19 109 ASN A O 1
ATOM 827 N N . LYS A 1 110 ? 7.141 -7.018 -2.154 1.00 86.81 110 LYS A N 1
ATOM 828 C CA . LYS A 1 110 ? 7.586 -5.726 -2.659 1.00 86.81 110 LYS A CA 1
ATOM 829 C C . LYS A 1 110 ? 7.103 -5.562 -4.089 1.00 86.81 110 LYS A C 1
ATOM 831 O O . LYS A 1 110 ? 6.853 -6.539 -4.791 1.00 86.81 110 LYS A O 1
ATOM 836 N N . LEU A 1 111 ? 6.987 -4.316 -4.519 1.00 84.94 111 LEU A N 1
ATOM 837 C CA . LEU A 1 111 ? 6.610 -3.981 -5.883 1.00 84.94 111 LEU A CA 1
ATOM 838 C C . LEU A 1 111 ? 7.603 -2.977 -6.440 1.00 84.94 111 LEU A C 1
ATOM 840 O O . LEU A 1 111 ? 7.803 -1.914 -5.858 1.00 84.94 111 LEU A O 1
ATOM 844 N N . LYS A 1 112 ? 8.188 -3.301 -7.590 1.00 83.94 112 LYS A N 1
ATOM 845 C CA . LYS A 1 112 ? 9.129 -2.439 -8.297 1.00 83.94 112 LYS A CA 1
ATOM 846 C C . LYS A 1 112 ? 8.600 -2.136 -9.694 1.00 83.94 112 LYS A C 1
ATOM 848 O O . LYS A 1 112 ? 8.234 -3.043 -10.433 1.00 83.94 112 LYS A O 1
ATOM 853 N N . LEU A 1 113 ? 8.560 -0.858 -10.046 1.00 82.25 113 LEU A N 1
ATOM 854 C CA . LEU A 1 113 ? 7.983 -0.346 -11.286 1.00 82.25 113 LEU A CA 1
ATOM 855 C C . LEU A 1 113 ? 8.955 0.625 -11.952 1.00 82.25 113 LEU A C 1
ATOM 857 O O . LEU A 1 113 ? 9.652 1.373 -11.261 1.00 82.25 113 LEU A O 1
ATOM 861 N N . ILE A 1 114 ? 8.948 0.666 -13.285 1.00 81.44 114 ILE A N 1
ATOM 862 C CA . ILE A 1 114 ? 9.609 1.726 -14.053 1.00 81.44 114 ILE A CA 1
ATOM 863 C C . ILE A 1 114 ? 8.554 2.610 -14.710 1.00 81.44 114 ILE A C 1
ATOM 865 O O . ILE A 1 114 ? 7.666 2.147 -15.430 1.00 81.44 114 ILE A O 1
ATOM 869 N N . LYS A 1 115 ? 8.698 3.911 -14.479 1.00 81.75 115 LYS A N 1
ATOM 870 C CA . LYS A 1 115 ? 7.950 4.973 -15.138 1.00 81.75 115 LYS A CA 1
ATOM 871 C C . LYS A 1 115 ? 8.843 5.672 -16.146 1.00 81.75 115 LYS A C 1
ATOM 873 O O . LYS A 1 115 ? 9.986 5.992 -15.823 1.00 81.75 115 LYS A O 1
ATOM 878 N N . CYS A 1 116 ? 8.306 5.978 -17.320 1.00 76.56 116 CYS A N 1
ATOM 879 C CA . CYS A 1 116 ? 8.971 6.865 -18.271 1.00 76.56 116 CYS A CA 1
ATOM 880 C C . CYS A 1 116 ? 8.142 8.135 -18.419 1.00 76.56 116 CYS A C 1
ATOM 882 O O . CYS A 1 116 ? 6.957 8.071 -18.739 1.00 76.56 116 CYS A O 1
ATOM 884 N N . GLN A 1 117 ? 8.773 9.283 -18.213 1.00 78.19 117 GLN A N 1
ATOM 885 C CA . GLN A 1 117 ? 8.173 10.588 -18.422 1.00 78.19 117 GLN A CA 1
ATOM 886 C C . GLN A 1 117 ? 8.768 11.221 -19.675 1.00 78.19 117 GLN A C 1
ATOM 888 O O . GLN A 1 117 ? 9.988 11.277 -19.820 1.00 78.19 117 GLN A O 1
ATOM 893 N N . ILE A 1 118 ? 7.910 11.716 -20.564 1.00 76.25 118 ILE A N 1
ATOM 894 C CA . ILE A 1 118 ? 8.344 12.475 -21.740 1.00 76.25 118 ILE A CA 1
ATOM 895 C C . ILE A 1 118 ? 8.896 13.821 -21.270 1.00 76.25 118 ILE A C 1
ATOM 897 O O . ILE A 1 118 ? 8.238 14.540 -20.513 1.00 76.25 118 ILE A O 1
ATOM 901 N N . VAL A 1 119 ? 10.106 14.146 -21.708 1.00 75.12 119 VAL A N 1
ATOM 902 C CA . VAL A 1 119 ? 10.771 15.411 -21.402 1.00 75.12 119 VAL A CA 1
ATOM 903 C C . VAL A 1 119 ? 10.308 16.466 -22.412 1.00 75.12 119 VAL A C 1
ATOM 905 O O . VAL A 1 119 ? 10.278 16.184 -23.612 1.00 75.12 119 VAL A O 1
ATOM 908 N N . PRO A 1 120 ? 9.938 17.683 -21.973 1.00 76.62 120 PRO A N 1
ATOM 909 C CA . PRO A 1 120 ? 9.608 18.762 -22.893 1.00 76.62 120 PRO A CA 1
ATOM 910 C C . PRO A 1 120 ? 10.797 19.089 -23.811 1.00 76.62 120 PRO A C 1
ATOM 912 O O . PRO A 1 120 ? 11.924 19.130 -23.317 1.00 76.62 120 PRO A O 1
ATOM 915 N N . PRO A 1 121 ? 10.576 19.429 -25.095 1.00 73.38 121 PRO A N 1
ATOM 916 C CA . PRO A 1 121 ? 11.659 19.751 -26.031 1.00 73.38 121 PRO A CA 1
ATOM 917 C C . PRO A 1 121 ? 12.623 20.844 -25.549 1.00 73.38 121 PRO A C 1
ATOM 919 O O . PRO A 1 121 ? 13.794 20.831 -25.903 1.00 73.38 121 PRO A O 1
ATOM 922 N N . SER A 1 122 ? 12.156 21.766 -24.700 1.00 75.56 122 SER A N 1
ATOM 923 C CA . SER A 1 122 ? 12.967 22.841 -24.115 1.00 75.56 122 SER A CA 1
ATOM 924 C C . SER A 1 122 ? 14.034 22.375 -23.117 1.00 75.56 122 SER A C 1
ATOM 926 O O . SER A 1 122 ? 14.917 23.154 -22.773 1.00 75.56 122 SER A O 1
ATOM 928 N N . GLN A 1 123 ? 13.948 21.138 -22.625 1.00 69.88 123 GLN A N 1
ATOM 929 C CA . GLN A 1 123 ? 14.881 20.558 -21.652 1.00 69.88 123 GLN A CA 1
ATOM 930 C C . GLN A 1 123 ? 15.830 19.529 -22.283 1.00 69.88 123 GLN A C 1
ATOM 932 O O . GLN A 1 123 ? 16.618 18.906 -21.573 1.00 69.88 123 GLN A O 1
ATOM 937 N N . ILE A 1 124 ? 15.745 19.341 -23.600 1.00 69.00 124 ILE A N 1
ATOM 938 C CA . ILE A 1 124 ? 16.554 18.395 -24.362 1.00 69.00 124 ILE A CA 1
ATOM 939 C C . ILE A 1 124 ? 17.796 19.137 -24.869 1.00 69.00 124 ILE A C 1
ATOM 941 O O . ILE A 1 124 ? 17.672 20.129 -25.586 1.00 69.00 124 ILE A O 1
ATOM 945 N N . LEU A 1 125 ? 18.990 18.683 -24.477 1.00 64.50 125 LEU A N 1
ATOM 946 C CA . LEU A 1 125 ? 20.262 19.332 -24.829 1.00 64.50 125 LEU A CA 1
ATOM 947 C C . LEU A 1 125 ? 20.892 18.757 -26.118 1.00 64.50 125 LEU A C 1
ATOM 949 O O . LEU A 1 125 ? 21.898 19.290 -26.584 1.00 64.50 125 LEU A O 1
ATOM 953 N N . GLY A 1 126 ? 20.288 17.732 -26.735 1.00 60.97 126 GLY A N 1
ATOM 954 C CA . GLY A 1 126 ? 20.735 17.113 -27.985 1.00 60.97 126 GLY A CA 1
ATOM 955 C C . GLY A 1 126 ? 19.678 16.241 -28.689 1.00 60.97 126 GLY A C 1
ATOM 956 O O . GLY A 1 126 ? 18.657 15.853 -28.137 1.00 60.97 126 GLY A O 1
ATOM 957 N N . ALA A 1 127 ? 19.907 15.908 -29.963 1.00 55.94 127 ALA A N 1
ATOM 958 C CA . ALA A 1 127 ? 18.925 15.231 -30.825 1.00 55.94 127 ALA A CA 1
ATOM 959 C C . ALA A 1 127 ? 18.857 13.693 -30.662 1.00 55.94 127 ALA A C 1
ATOM 961 O O . ALA A 1 127 ? 18.479 12.991 -31.601 1.00 55.94 127 ALA A O 1
ATOM 962 N N . THR A 1 128 ? 19.246 13.133 -29.511 1.00 58.12 128 THR A N 1
ATOM 963 C CA . THR A 1 128 ? 19.165 11.678 -29.304 1.00 58.12 128 THR A CA 1
ATOM 964 C C . THR A 1 128 ? 17.828 11.279 -28.676 1.00 58.12 128 THR A C 1
ATOM 966 O O . THR A 1 128 ? 17.379 11.870 -27.698 1.00 58.12 128 THR A O 1
ATOM 969 N N . LEU A 1 129 ? 17.192 10.222 -29.202 1.00 57.69 129 LEU A N 1
ATOM 970 C CA . LEU A 1 129 ? 15.920 9.674 -28.686 1.00 57.69 129 LEU A CA 1
ATOM 971 C C . LEU A 1 129 ? 15.964 9.341 -27.181 1.00 57.69 129 LEU A C 1
ATOM 973 O O . LEU A 1 129 ? 14.928 9.324 -26.522 1.00 57.69 129 LEU A O 1
ATOM 977 N N . ARG A 1 130 ? 17.159 9.090 -26.624 1.00 58.06 130 ARG A N 1
ATOM 978 C CA . ARG A 1 130 ? 17.361 8.788 -25.198 1.00 58.06 130 ARG A CA 1
ATOM 979 C C . ARG A 1 130 ? 17.187 10.005 -24.286 1.00 58.06 130 ARG A C 1
ATOM 981 O O . ARG A 1 130 ? 16.852 9.818 -23.125 1.00 58.06 130 ARG A O 1
ATOM 988 N N . GLU A 1 131 ? 17.340 11.223 -24.798 1.00 61.97 131 GLU A N 1
ATOM 989 C CA . GLU A 1 131 ? 17.133 12.460 -24.028 1.00 61.97 131 GLU A CA 1
ATOM 990 C C . GLU A 1 131 ? 15.664 12.914 -24.007 1.00 61.97 131 GLU A C 1
ATOM 992 O O . GLU A 1 131 ? 15.287 13.777 -23.217 1.00 61.97 131 GLU A O 1
ATOM 997 N N . MET A 1 132 ? 14.810 12.302 -24.837 1.00 66.38 132 MET A N 1
ATOM 998 C CA . MET A 1 132 ? 13.379 12.617 -24.917 1.00 66.38 132 MET A CA 1
ATOM 999 C C . MET A 1 132 ? 12.558 12.027 -23.761 1.00 66.38 132 MET A C 1
ATOM 1001 O O . MET A 1 132 ? 11.395 12.398 -23.584 1.00 66.38 132 MET A O 1
ATOM 1005 N N . PHE A 1 133 ? 13.135 11.123 -22.963 1.00 73.81 133 PHE A N 1
ATOM 1006 C CA . PHE A 1 133 ? 12.441 10.458 -21.863 1.00 73.81 133 PHE A CA 1
ATOM 1007 C C . PHE A 1 133 ? 13.315 10.394 -20.611 1.00 73.81 133 PHE A C 1
ATOM 1009 O O . PHE A 1 133 ? 14.463 9.964 -20.667 1.00 73.81 133 PHE A O 1
ATOM 1016 N N . LYS A 1 134 ? 12.740 10.734 -19.456 1.00 80.00 134 LYS A N 1
ATOM 1017 C CA . LYS A 1 134 ? 13.326 10.455 -18.142 1.00 80.00 134 LYS A CA 1
ATOM 1018 C C . LYS A 1 134 ? 12.716 9.199 -17.557 1.00 80.00 134 LYS A C 1
ATOM 1020 O O . LYS A 1 134 ? 11.497 9.027 -17.575 1.00 80.00 134 LYS A O 1
ATOM 1025 N N . LYS A 1 135 ? 13.564 8.325 -17.026 1.00 83.94 135 LYS A N 1
ATOM 1026 C CA . LYS A 1 135 ? 13.137 7.092 -16.370 1.00 83.94 135 LYS A CA 1
ATOM 1027 C C . LYS A 1 135 ? 13.177 7.269 -14.861 1.00 83.94 135 LYS A C 1
ATOM 1029 O O . LYS A 1 135 ? 14.132 7.807 -14.310 1.00 83.94 135 LYS A O 1
ATOM 1034 N N . TYR A 1 136 ? 12.154 6.761 -14.197 1.00 86.81 136 TYR A N 1
ATOM 1035 C CA . TYR A 1 136 ? 12.069 6.719 -12.749 1.00 86.81 136 TYR A CA 1
ATOM 1036 C C . TYR A 1 136 ? 11.754 5.304 -12.305 1.00 86.81 136 TYR A C 1
ATOM 1038 O O . TYR A 1 136 ? 10.891 4.639 -12.875 1.00 86.81 136 TYR A O 1
ATOM 1046 N N . GLN A 1 137 ? 12.415 4.867 -11.249 1.00 87.56 137 GLN A N 1
ATOM 1047 C CA . GLN A 1 137 ? 12.072 3.653 -10.544 1.00 87.56 137 GLN A CA 1
ATOM 1048 C C . GLN A 1 137 ? 11.220 4.001 -9.328 1.00 87.56 137 GLN A C 1
ATOM 1050 O O . GLN A 1 137 ? 11.570 4.864 -8.516 1.00 87.56 137 GLN A O 1
ATOM 1055 N N . VAL A 1 138 ? 10.109 3.288 -9.192 1.00 89.00 138 VAL A N 1
ATOM 1056 C CA . VAL A 1 138 ? 9.252 3.330 -8.013 1.00 89.00 138 VAL A CA 1
ATOM 1057 C C . VAL A 1 138 ? 9.313 1.979 -7.329 1.00 89.00 138 VAL A C 1
ATOM 1059 O O . VAL A 1 138 ? 9.114 0.951 -7.967 1.00 89.00 138 VAL A O 1
ATOM 1062 N N . GLU A 1 139 ? 9.589 1.976 -6.034 1.00 90.31 139 GLU A N 1
ATOM 1063 C CA . GLU A 1 139 ? 9.657 0.762 -5.233 1.00 90.31 139 GLU A CA 1
ATOM 1064 C C . GLU A 1 139 ? 8.778 0.906 -3.993 1.00 90.31 139 GLU A C 1
ATOM 1066 O O . GLU A 1 139 ? 8.891 1.877 -3.245 1.00 90.31 139 GLU A O 1
ATOM 1071 N N . TYR A 1 140 ? 7.915 -0.076 -3.775 1.00 91.19 140 TYR A N 1
ATOM 1072 C CA . TYR A 1 140 ? 7.109 -0.241 -2.579 1.00 91.19 140 TYR A CA 1
ATOM 1073 C C . TYR A 1 140 ? 7.655 -1.416 -1.782 1.00 91.19 140 TYR A C 1
ATOM 1075 O O . TYR A 1 140 ? 7.781 -2.519 -2.312 1.00 91.19 140 TYR A O 1
ATOM 1083 N N . PHE A 1 141 ? 7.971 -1.185 -0.514 1.00 91.75 141 PHE A N 1
ATOM 1084 C CA . PHE A 1 141 ? 8.520 -2.207 0.371 1.00 91.75 141 PHE A CA 1
ATOM 1085 C C . PHE A 1 141 ? 8.188 -1.902 1.830 1.00 91.75 141 PHE A C 1
ATOM 1087 O O . PHE A 1 141 ? 7.827 -0.778 2.192 1.00 91.75 141 PHE A O 1
ATOM 1094 N N . PHE A 1 142 ? 8.335 -2.912 2.684 1.00 92.69 142 PHE A N 1
ATOM 1095 C CA . PHE A 1 142 ? 8.022 -2.809 4.103 1.00 92.69 142 PHE A CA 1
ATOM 1096 C C . PHE A 1 142 ? 9.292 -2.611 4.931 1.00 92.69 142 PHE A C 1
ATOM 1098 O O . PHE A 1 142 ? 10.218 -3.420 4.881 1.00 92.69 142 PHE A O 1
ATOM 1105 N N . LYS A 1 143 ? 9.337 -1.536 5.724 1.00 92.25 143 LYS A N 1
ATOM 1106 C CA . LYS A 1 143 ? 10.453 -1.223 6.631 1.00 92.25 143 LYS A CA 1
ATOM 1107 C C . LYS A 1 143 ? 9.997 -1.313 8.082 1.00 92.25 143 LYS A C 1
ATOM 1109 O O . LYS A 1 143 ? 8.913 -0.860 8.414 1.00 92.25 143 LYS A O 1
ATOM 1114 N N . GLY A 1 144 ? 10.827 -1.865 8.959 1.00 87.56 144 GLY A N 1
ATOM 1115 C CA . GLY A 1 144 ? 10.539 -1.950 10.394 1.00 87.56 144 GLY A CA 1
ATOM 1116 C C . GLY A 1 144 ? 11.121 -3.209 11.023 1.00 87.56 144 GLY A C 1
ATOM 1117 O O . GLY A 1 144 ? 11.483 -4.157 10.318 1.00 87.56 144 GLY A O 1
ATOM 1118 N N . THR A 1 145 ? 11.223 -3.218 12.346 1.00 79.25 145 THR A N 1
ATOM 1119 C CA . THR A 1 145 ? 11.772 -4.326 13.136 1.00 79.25 145 THR A CA 1
ATOM 1120 C C . THR A 1 145 ? 10.668 -5.037 13.918 1.00 79.25 145 THR A C 1
ATOM 1122 O O . THR A 1 145 ? 9.667 -4.437 14.304 1.00 79.25 145 THR A O 1
ATOM 1125 N N . GLY A 1 146 ? 10.839 -6.345 14.136 1.00 85.12 146 GLY A N 1
ATOM 1126 C CA . GLY A 1 146 ? 9.853 -7.164 14.844 1.00 85.12 146 GLY A CA 1
ATOM 1127 C C . GLY A 1 146 ? 8.505 -7.235 14.121 1.00 85.12 146 GLY A C 1
ATOM 1128 O O . GLY A 1 146 ? 8.459 -7.364 12.897 1.00 85.12 146 GLY A O 1
ATOM 1129 N N . SER A 1 147 ? 7.423 -7.142 14.896 1.00 85.25 147 SER A N 1
ATOM 1130 C CA . SER A 1 147 ? 6.035 -7.263 14.432 1.00 85.25 147 SER A CA 1
ATOM 1131 C C . SER A 1 147 ? 5.415 -5.958 13.925 1.00 85.25 147 SER A C 1
ATOM 1133 O O . SER A 1 147 ? 4.223 -5.926 13.637 1.00 85.25 147 SER A O 1
ATOM 1135 N N . THR A 1 148 ? 6.185 -4.871 13.859 1.00 87.94 148 THR A N 1
ATOM 1136 C CA . THR A 1 148 ? 5.695 -3.578 13.376 1.00 87.94 148 THR A CA 1
ATOM 1137 C C . THR A 1 148 ? 6.436 -3.184 12.109 1.00 87.94 148 THR A C 1
ATOM 1139 O O . THR A 1 148 ? 7.663 -3.055 12.093 1.00 87.94 148 THR A O 1
ATOM 1142 N N . LYS A 1 149 ? 5.681 -2.984 11.030 1.00 90.19 149 LYS A N 1
ATOM 1143 C CA . LYS A 1 149 ? 6.189 -2.581 9.715 1.00 90.19 149 LYS A CA 1
ATOM 1144 C C . LYS A 1 149 ? 5.535 -1.279 9.264 1.00 90.19 149 LYS A C 1
ATOM 1146 O O . LYS A 1 149 ? 4.453 -0.937 9.712 1.00 90.19 149 LYS A O 1
ATOM 1151 N N . ALA A 1 150 ? 6.186 -0.570 8.360 1.00 91.44 150 ALA A N 1
ATOM 1152 C CA . ALA A 1 150 ? 5.656 0.585 7.655 1.00 91.44 150 ALA A CA 1
ATOM 1153 C C . ALA A 1 150 ? 5.733 0.305 6.153 1.00 91.44 150 ALA A C 1
ATOM 1155 O O . ALA A 1 150 ? 6.771 -0.166 5.677 1.00 91.44 150 ALA A O 1
ATOM 1156 N N . LEU A 1 151 ? 4.667 0.606 5.409 1.00 92.88 151 LEU A N 1
ATOM 1157 C CA . LEU A 1 151 ? 4.717 0.600 3.949 1.00 92.88 151 LEU A CA 1
ATOM 1158 C C . LEU A 1 151 ? 5.413 1.875 3.488 1.00 92.88 151 LEU A C 1
ATOM 1160 O O . LEU A 1 151 ? 4.968 2.987 3.783 1.00 92.88 151 LEU A O 1
ATOM 1164 N N . VAL A 1 152 ? 6.497 1.711 2.743 1.00 93.94 152 VAL A N 1
ATOM 1165 C CA . VAL A 1 152 ? 7.332 2.802 2.262 1.00 93.94 152 VAL A CA 1
ATOM 1166 C C . VAL A 1 152 ? 7.368 2.781 0.745 1.00 93.94 152 VAL A C 1
ATOM 1168 O O . VAL A 1 152 ? 7.467 1.727 0.123 1.00 93.94 152 VAL A O 1
ATOM 1171 N N . ARG A 1 153 ? 7.327 3.976 0.159 1.00 93.81 153 ARG A N 1
ATOM 1172 C CA . ARG A 1 153 ? 7.513 4.213 -1.266 1.00 93.81 153 ARG A CA 1
ATOM 1173 C C . ARG A 1 153 ? 8.832 4.939 -1.500 1.00 93.81 153 ARG A C 1
ATOM 1175 O O . ARG A 1 153 ? 9.017 6.064 -1.030 1.00 93.81 153 ARG A O 1
ATOM 1182 N N . LYS A 1 154 ? 9.729 4.325 -2.262 1.00 92.88 154 LYS A N 1
ATOM 1183 C CA . LYS A 1 154 ? 10.945 4.931 -2.810 1.00 92.88 154 LYS A CA 1
ATOM 1184 C C . LYS A 1 154 ? 10.694 5.338 -4.256 1.00 92.88 154 LYS A C 1
ATOM 1186 O O . LYS A 1 154 ? 10.119 4.588 -5.033 1.00 92.88 154 LYS A O 1
ATOM 1191 N N . PHE A 1 155 ? 11.127 6.538 -4.603 1.00 92.25 155 PHE A N 1
ATOM 1192 C CA . PHE A 1 155 ? 11.081 7.089 -5.949 1.00 92.25 155 PHE A CA 1
ATOM 1193 C C . PHE A 1 155 ? 12.463 7.618 -6.296 1.00 92.25 155 PHE A C 1
ATOM 1195 O O . PHE A 1 155 ? 12.993 8.439 -5.550 1.00 92.25 155 PHE A O 1
ATOM 1202 N N . VAL A 1 156 ? 13.052 7.148 -7.386 1.00 92.50 156 VAL A N 1
ATOM 1203 C CA . VAL A 1 156 ? 14.426 7.488 -7.766 1.00 92.50 156 VAL A CA 1
ATOM 1204 C C . VAL A 1 156 ? 14.527 7.624 -9.282 1.00 92.50 156 VAL A C 1
ATOM 1206 O O . VAL A 1 156 ? 13.889 6.873 -10.014 1.00 92.50 156 VAL A O 1
ATOM 1209 N N . GLU A 1 157 ? 15.272 8.615 -9.756 1.00 90.00 157 GLU A N 1
ATOM 1210 C CA . GLU A 1 157 ? 15.599 8.783 -11.173 1.00 90.00 157 GLU A CA 1
ATOM 1211 C C . GLU A 1 157 ? 16.634 7.734 -11.584 1.00 90.00 157 GLU A C 1
ATOM 1213 O O . GLU A 1 157 ? 17.531 7.388 -10.808 1.00 90.00 157 GLU A O 1
ATOM 1218 N N . LEU A 1 158 ? 16.480 7.205 -12.792 1.00 85.69 158 LEU A N 1
ATOM 1219 C CA . LEU A 1 158 ? 17.431 6.286 -13.394 1.00 85.69 158 LEU A CA 1
ATOM 1220 C C . LEU A 1 158 ? 18.290 7.035 -14.410 1.00 85.69 158 LEU A C 1
ATOM 1222 O O . LEU A 1 158 ? 17.782 7.865 -15.166 1.00 85.69 158 LEU A O 1
ATOM 1226 N N . ASP A 1 159 ? 19.579 6.719 -14.442 1.00 81.81 159 ASP A N 1
ATOM 1227 C CA . ASP A 1 159 ? 20.487 7.222 -15.466 1.00 81.81 159 ASP A CA 1
ATOM 1228 C C . ASP A 1 159 ? 20.269 6.522 -16.826 1.00 81.81 159 ASP A C 1
ATOM 1230 O O . ASP A 1 159 ? 19.446 5.613 -16.986 1.00 81.81 159 ASP A O 1
ATOM 1234 N N . ASN A 1 160 ? 21.049 6.925 -17.830 1.00 76.44 160 ASN A N 1
ATOM 1235 C CA . ASN A 1 160 ? 20.992 6.358 -19.183 1.00 76.44 160 ASN A CA 1
ATOM 1236 C C . ASN A 1 160 ? 21.399 4.872 -19.260 1.00 76.44 160 ASN A C 1
ATOM 1238 O O . ASN A 1 160 ? 21.200 4.235 -20.296 1.00 76.44 160 ASN A O 1
ATOM 1242 N N . GLN A 1 161 ? 21.976 4.325 -18.190 1.00 79.00 161 GLN A N 1
ATOM 1243 C CA . GLN A 1 161 ? 22.388 2.930 -18.035 1.00 79.00 161 GLN A CA 1
ATOM 1244 C C . GLN A 1 161 ? 21.398 2.143 -17.150 1.00 79.00 161 GLN A C 1
ATOM 1246 O O . GLN A 1 161 ? 21.602 0.958 -16.904 1.00 79.00 161 GLN A O 1
ATOM 1251 N N . ASN A 1 162 ? 20.283 2.769 -16.751 1.00 76.94 162 ASN A N 1
ATOM 1252 C CA . ASN A 1 162 ? 19.269 2.264 -15.825 1.00 76.94 162 ASN A CA 1
ATOM 1253 C C . ASN A 1 162 ? 19.775 2.020 -14.390 1.00 76.94 162 ASN A C 1
ATOM 1255 O O . ASN A 1 162 ? 19.158 1.248 -13.653 1.00 76.94 162 ASN A O 1
ATOM 1259 N N . ASN A 1 163 ? 20.852 2.682 -13.970 1.00 84.00 163 ASN A N 1
ATOM 1260 C CA . ASN A 1 163 ? 21.271 2.683 -12.573 1.00 84.00 163 ASN A CA 1
ATOM 1261 C C . ASN A 1 163 ? 20.538 3.778 -11.799 1.00 84.00 163 ASN A C 1
ATOM 1263 O O . ASN A 1 163 ? 20.199 4.833 -12.335 1.00 84.00 163 ASN A O 1
ATOM 1267 N N . GLU A 1 164 ? 20.302 3.535 -10.512 1.00 86.81 164 GLU A N 1
ATOM 1268 C CA . GLU A 1 164 ? 19.717 4.539 -9.629 1.00 86.81 164 GLU A CA 1
ATOM 1269 C C . GLU A 1 164 ? 20.665 5.727 -9.455 1.00 86.81 164 GLU A C 1
ATOM 1271 O O . GLU A 1 164 ? 21.820 5.545 -9.081 1.00 86.81 164 GLU A O 1
ATOM 1276 N N . VAL A 1 165 ? 20.157 6.947 -9.638 1.00 89.19 165 VAL A N 1
ATOM 1277 C CA . VAL A 1 165 ? 20.869 8.184 -9.298 1.00 89.19 165 VAL A CA 1
ATOM 1278 C C . VAL A 1 165 ? 20.625 8.478 -7.812 1.00 89.19 165 VAL A C 1
ATOM 1280 O O . VAL A 1 165 ? 19.552 8.992 -7.474 1.00 89.19 165 VAL A O 1
ATOM 1283 N N . PRO A 1 166 ? 21.571 8.206 -6.887 1.00 87.94 166 PRO A N 1
ATOM 1284 C CA . PRO A 1 166 ? 21.267 8.188 -5.451 1.00 87.94 166 PRO A CA 1
ATOM 1285 C C . PRO A 1 166 ? 20.811 9.548 -4.912 1.00 87.94 166 PRO A C 1
ATOM 1287 O O . PRO A 1 166 ? 19.931 9.615 -4.057 1.00 87.94 166 PRO A O 1
ATOM 1290 N N . ALA A 1 167 ? 21.345 10.640 -5.469 1.00 89.38 167 ALA A N 1
ATOM 1291 C CA . ALA A 1 167 ? 20.979 12.008 -5.101 1.00 89.38 167 ALA A CA 1
ATOM 1292 C C . ALA A 1 167 ? 19.505 12.356 -5.396 1.00 89.38 167 ALA A C 1
ATOM 1294 O O . ALA A 1 167 ? 18.958 13.282 -4.803 1.00 89.38 167 ALA A O 1
ATOM 1295 N N . SER A 1 168 ? 18.846 11.615 -6.292 1.00 89.19 168 SER A N 1
ATOM 1296 C CA . SER A 1 168 ? 17.439 11.827 -6.656 1.00 89.19 168 SER A CA 1
ATOM 1297 C C . SER A 1 168 ? 16.453 11.026 -5.793 1.00 89.19 168 SER A C 1
ATOM 1299 O O . SER A 1 168 ? 15.238 11.221 -5.902 1.00 89.19 168 SER A O 1
ATOM 1301 N N . ALA A 1 169 ? 16.950 10.120 -4.941 1.00 91.38 169 ALA A N 1
ATOM 1302 C CA . ALA A 1 169 ? 16.122 9.175 -4.207 1.00 91.38 169 ALA A CA 1
ATOM 1303 C C . ALA A 1 169 ? 15.254 9.872 -3.146 1.00 91.38 169 ALA A C 1
ATOM 1305 O O . ALA A 1 169 ? 15.738 10.513 -2.215 1.00 91.38 169 ALA A O 1
ATOM 1306 N N . LYS A 1 170 ? 13.937 9.691 -3.256 1.00 93.25 170 LYS A N 1
ATOM 1307 C CA . LYS A 1 170 ? 12.928 10.177 -2.312 1.00 93.25 170 LYS A CA 1
ATOM 1308 C C . LYS A 1 170 ? 12.205 8.989 -1.701 1.00 93.25 170 LYS A C 1
ATOM 1310 O O . LYS A 1 170 ? 11.499 8.266 -2.399 1.00 93.25 170 LYS A O 1
ATOM 1315 N N . ILE A 1 171 ? 12.357 8.811 -0.395 1.00 93.38 171 ILE A N 1
ATOM 1316 C CA . ILE A 1 171 ? 11.721 7.734 0.366 1.00 93.38 171 ILE A CA 1
ATOM 1317 C C . ILE A 1 171 ? 10.654 8.354 1.266 1.00 93.38 171 ILE A C 1
ATOM 1319 O O . ILE A 1 171 ? 10.964 9.229 2.072 1.00 93.38 171 ILE A O 1
ATOM 1323 N N . LYS A 1 172 ? 9.397 7.925 1.122 1.00 92.44 172 LYS A N 1
ATOM 1324 C CA . LYS A 1 172 ? 8.271 8.420 1.923 1.00 92.44 172 LYS A CA 1
ATOM 1325 C C . LYS A 1 172 ? 7.444 7.263 2.490 1.00 92.44 172 LYS A C 1
ATOM 1327 O O . LYS A 1 172 ? 7.117 6.346 1.732 1.00 92.44 172 LYS A O 1
ATOM 1332 N N . PRO A 1 173 ? 7.091 7.287 3.786 1.00 90.56 173 PRO A N 1
ATOM 1333 C CA . PRO A 1 173 ? 6.101 6.363 4.323 1.00 90.56 173 PRO A CA 1
ATOM 1334 C C . PRO A 1 173 ? 4.724 6.671 3.719 1.00 90.56 173 PRO A C 1
ATOM 1336 O O . PRO A 1 173 ? 4.385 7.834 3.505 1.00 90.56 173 PRO A O 1
ATOM 1339 N N . LEU A 1 174 ? 3.961 5.621 3.424 1.00 89.62 174 LEU A N 1
ATOM 1340 C CA . LEU A 1 174 ? 2.558 5.703 3.007 1.00 89.62 174 LEU A CA 1
ATOM 1341 C C . LEU A 1 174 ? 1.627 5.195 4.108 1.00 89.62 174 LEU A C 1
ATOM 1343 O O . LEU A 1 174 ? 0.576 5.776 4.334 1.00 89.62 174 LEU A O 1
ATOM 1347 N N . ILE A 1 175 ? 2.042 4.136 4.807 1.00 88.38 175 ILE A N 1
ATOM 1348 C CA . ILE A 1 175 ? 1.337 3.587 5.966 1.00 88.38 175 ILE A CA 1
ATOM 1349 C C . ILE A 1 175 ? 2.370 3.442 7.074 1.00 88.38 175 ILE A C 1
ATOM 1351 O O . ILE A 1 175 ? 3.357 2.722 6.911 1.00 88.38 175 ILE A O 1
ATOM 1355 N N . TYR A 1 176 ? 2.172 4.157 8.177 1.00 86.62 176 TYR A N 1
ATOM 1356 C CA . TYR A 1 176 ? 3.216 4.346 9.188 1.00 86.62 176 TYR A CA 1
ATOM 1357 C C . TYR A 1 176 ? 3.408 3.145 10.110 1.00 86.62 176 TYR A C 1
ATOM 1359 O O . TYR A 1 176 ? 4.505 2.925 10.617 1.00 86.62 176 TYR A O 1
ATOM 1367 N N . GLU A 1 177 ? 2.350 2.374 10.331 1.00 86.88 177 GLU A N 1
ATOM 1368 C CA . GLU A 1 177 ? 2.359 1.257 11.267 1.00 86.88 177 GLU A CA 1
ATOM 1369 C C . GLU A 1 177 ? 1.495 0.114 10.714 1.00 86.88 177 GLU A C 1
ATOM 1371 O O . GLU A 1 177 ? 0.406 0.314 10.187 1.00 86.88 177 GLU A O 1
ATOM 1376 N N . ILE A 1 178 ? 1.982 -1.110 10.765 1.00 87.31 178 ILE A N 1
ATOM 1377 C CA . ILE A 1 178 ? 1.287 -2.314 10.317 1.00 87.31 178 ILE A CA 1
ATOM 1378 C C . ILE A 1 178 ? 1.713 -3.377 11.310 1.00 87.31 178 ILE A C 1
ATOM 1380 O O . ILE A 1 178 ? 2.901 -3.708 11.386 1.00 87.31 178 ILE A O 1
ATOM 1384 N N . ASN A 1 179 ? 0.774 -3.854 12.121 1.00 88.31 179 ASN A N 1
ATOM 1385 C CA . ASN A 1 179 ? 1.066 -4.863 13.123 1.00 88.31 179 ASN A CA 1
ATOM 1386 C C . ASN A 1 179 ? 0.922 -6.244 12.488 1.00 88.31 179 ASN A C 1
ATOM 1388 O O . ASN A 1 179 ? -0.187 -6.750 12.379 1.00 88.31 179 ASN A O 1
ATOM 1392 N N . THR A 1 180 ? 2.022 -6.887 12.108 1.00 86.44 180 THR A N 1
ATOM 1393 C CA . THR A 1 180 ? 2.001 -8.151 11.348 1.00 86.44 180 THR A CA 1
ATOM 1394 C C . THR A 1 180 ? 1.362 -9.323 12.101 1.00 86.44 180 THR A C 1
ATOM 1396 O O . THR A 1 180 ? 1.076 -10.351 11.502 1.00 86.44 180 THR A O 1
ATOM 1399 N N . ASN A 1 181 ? 1.099 -9.188 13.407 1.00 85.12 181 ASN A N 1
ATOM 1400 C CA . ASN A 1 181 ? 0.367 -10.198 14.177 1.00 85.12 181 ASN A CA 1
ATOM 1401 C C . ASN A 1 181 ? -1.161 -10.110 14.001 1.00 85.12 181 ASN A C 1
ATOM 1403 O O . ASN A 1 181 ? -1.868 -11.028 14.414 1.00 85.12 181 ASN A O 1
ATOM 1407 N N . LYS A 1 182 ? -1.682 -8.983 13.500 1.00 82.69 182 LYS A N 1
ATOM 1408 C CA . LYS A 1 182 ? -3.127 -8.685 13.425 1.00 82.69 182 LYS A CA 1
ATOM 1409 C C . LYS A 1 182 ? -3.572 -8.113 12.083 1.00 82.69 182 LYS A C 1
ATOM 1411 O O . LYS A 1 182 ? -4.730 -8.278 11.721 1.00 82.69 182 LYS A O 1
ATOM 1416 N N . ASP A 1 183 ? -2.655 -7.454 11.394 1.00 87.50 183 ASP A N 1
ATOM 1417 C CA . ASP A 1 183 ? -2.858 -6.714 10.161 1.00 87.50 183 ASP A CA 1
ATOM 1418 C C . ASP A 1 183 ? -2.104 -7.396 9.029 1.00 87.50 183 ASP A C 1
ATOM 1420 O O . ASP A 1 183 ? -1.065 -8.033 9.243 1.00 87.50 183 ASP A O 1
ATOM 1424 N N . TYR A 1 184 ? -2.567 -7.171 7.806 1.00 88.25 184 TYR A N 1
ATOM 1425 C CA . TYR A 1 184 ? -1.797 -7.508 6.621 1.00 88.25 184 TYR A CA 1
ATOM 1426 C C . TYR A 1 184 ? -1.780 -6.357 5.623 1.00 88.25 184 TYR A C 1
ATOM 1428 O O . TYR A 1 184 ? -2.713 -5.566 5.537 1.00 88.25 184 TYR A O 1
ATOM 1436 N N . ALA A 1 185 ? -0.702 -6.275 4.855 1.00 90.31 185 ALA A N 1
ATOM 1437 C CA . ALA A 1 185 ? -0.590 -5.444 3.669 1.00 90.31 185 ALA A CA 1
ATOM 1438 C C . ALA A 1 185 ? 0.286 -6.195 2.666 1.00 90.31 185 ALA A C 1
ATOM 1440 O O . ALA A 1 185 ? 1.472 -6.420 2.911 1.00 90.31 185 ALA A O 1
ATOM 1441 N N . VAL A 1 186 ? -0.300 -6.631 1.558 1.00 90.31 186 VAL A N 1
ATOM 1442 C CA . VAL A 1 186 ? 0.336 -7.534 0.600 1.00 90.31 186 VAL A CA 1
ATOM 1443 C C . VAL A 1 186 ? 0.118 -7.062 -0.830 1.00 90.31 186 VAL A C 1
ATOM 1445 O O . VAL A 1 186 ? -0.985 -6.687 -1.230 1.00 90.31 186 VAL A O 1
ATOM 1448 N N . PHE A 1 187 ? 1.191 -7.101 -1.609 1.00 88.50 187 PHE A N 1
ATOM 1449 C CA . PHE A 1 187 ? 1.142 -7.020 -3.060 1.00 88.50 187 PHE A CA 1
ATOM 1450 C C . PHE A 1 187 ? 1.036 -8.433 -3.617 1.00 88.50 187 PHE A C 1
ATOM 1452 O O . PHE A 1 187 ? 1.724 -9.333 -3.139 1.00 88.50 187 PHE A O 1
ATOM 1459 N N . PHE A 1 188 ? 0.203 -8.641 -4.629 1.00 84.50 188 PHE A N 1
ATOM 1460 C CA . PHE A 1 188 ? 0.095 -9.939 -5.286 1.00 84.50 188 PHE A CA 1
ATOM 1461 C C . PHE A 1 188 ? -0.365 -9.811 -6.737 1.00 84.50 188 PHE A C 1
ATOM 1463 O O . PHE A 1 188 ? -0.823 -8.761 -7.191 1.00 84.50 188 PHE A O 1
ATOM 1470 N N . ARG A 1 189 ? -0.228 -10.904 -7.479 1.00 80.62 189 ARG A N 1
ATOM 1471 C CA . ARG A 1 189 ? -0.792 -11.110 -8.817 1.00 80.62 189 ARG A CA 1
ATOM 1472 C C . ARG A 1 189 ? -1.730 -12.302 -8.765 1.00 80.62 189 ARG A C 1
ATOM 1474 O O . ARG A 1 189 ? -1.560 -13.166 -7.918 1.00 80.62 189 ARG A O 1
ATOM 1481 N N . ILE A 1 190 ? -2.703 -12.370 -9.660 1.00 78.00 190 ILE A N 1
ATOM 1482 C CA . ILE A 1 190 ? -3.605 -13.524 -9.727 1.00 78.00 190 ILE A CA 1
ATOM 1483 C C . ILE A 1 190 ? -3.053 -14.515 -10.754 1.00 78.00 190 ILE A C 1
ATOM 1485 O O . ILE A 1 190 ? -2.866 -14.159 -11.918 1.00 78.00 190 ILE A O 1
ATOM 1489 N N . GLY A 1 191 ? -2.779 -15.740 -10.305 1.00 68.31 191 GLY A N 1
ATOM 1490 C CA . GLY A 1 191 ? -2.437 -16.897 -11.130 1.00 68.31 191 GLY A CA 1
ATOM 1491 C C . GLY A 1 191 ? -3.605 -17.887 -11.213 1.00 68.31 191 GLY A C 1
ATOM 1492 O O . GLY A 1 191 ? -4.490 -17.874 -10.361 1.00 68.31 191 GLY A O 1
ATOM 1493 N N . GLY A 1 192 ? -3.627 -18.722 -12.257 1.00 62.06 192 GLY A N 1
ATOM 1494 C CA . GLY A 1 192 ? -4.638 -19.770 -12.439 1.00 62.06 192 GLY A CA 1
ATOM 1495 C C . GLY A 1 192 ? -5.090 -19.955 -13.893 1.00 62.06 192 GLY A C 1
ATOM 1496 O O . GLY A 1 192 ? -4.628 -19.271 -14.805 1.00 62.06 192 GLY A O 1
ATOM 1497 N N . SER A 1 193 ? -6.024 -20.886 -14.115 1.00 49.44 193 SER A N 1
ATOM 1498 C CA . SER A 1 193 ? -6.538 -21.288 -15.447 1.00 49.44 193 SER A CA 1
ATOM 1499 C C . SER A 1 193 ? -7.378 -20.230 -16.192 1.00 49.44 193 SER A C 1
ATOM 1501 O O . SER A 1 193 ? -7.797 -20.459 -17.327 1.00 49.44 193 SER A O 1
ATOM 1503 N N . GLN A 1 194 ? -7.621 -19.067 -15.582 1.00 50.72 194 GLN A N 1
ATOM 1504 C CA . GLN A 1 194 ? -8.255 -17.910 -16.221 1.00 50.72 194 GLN A CA 1
ATOM 1505 C C . GLN A 1 194 ? -7.197 -17.173 -17.058 1.00 50.72 194 GLN A C 1
ATOM 1507 O O . GLN A 1 194 ? -6.526 -16.246 -16.603 1.00 50.72 194 GLN A O 1
ATOM 1512 N N . GLY A 1 195 ? -6.995 -17.672 -18.278 1.00 44.91 195 GLY A N 1
ATOM 1513 C CA . GLY A 1 195 ? -5.947 -17.236 -19.191 1.00 44.91 195 GLY A CA 1
ATOM 1514 C C . GLY A 1 195 ? -5.959 -15.737 -19.522 1.00 44.91 195 GLY A C 1
ATOM 1515 O O . GLY A 1 195 ? -6.997 -15.100 -19.681 1.00 44.91 195 GLY A O 1
ATOM 1516 N N . LEU A 1 196 ? -4.746 -15.209 -19.697 1.00 45.62 196 LEU A N 1
ATOM 1517 C CA . LEU A 1 196 ? -4.376 -13.997 -20.446 1.00 45.62 196 LEU A CA 1
ATOM 1518 C C . LEU A 1 196 ? -4.732 -12.615 -19.862 1.00 45.62 196 LEU A C 1
ATOM 1520 O O . LEU A 1 196 ? -4.000 -11.673 -20.152 1.00 45.62 196 LEU A O 1
ATOM 1524 N N . ILE A 1 197 ? -5.754 -12.457 -19.015 1.00 43.28 197 ILE A N 1
ATOM 1525 C CA . ILE A 1 197 ? -6.148 -11.119 -18.505 1.00 43.28 197 ILE A CA 1
ATOM 1526 C C . ILE A 1 197 ? -5.479 -10.780 -17.153 1.00 43.28 197 ILE A C 1
ATOM 1528 O O . ILE A 1 197 ? -5.194 -9.616 -16.870 1.00 43.28 197 ILE A O 1
ATOM 1532 N N . GLY A 1 198 ? -5.151 -11.787 -16.333 1.00 48.12 198 GLY A N 1
ATOM 1533 C CA . GLY A 1 198 ? -4.586 -11.603 -14.984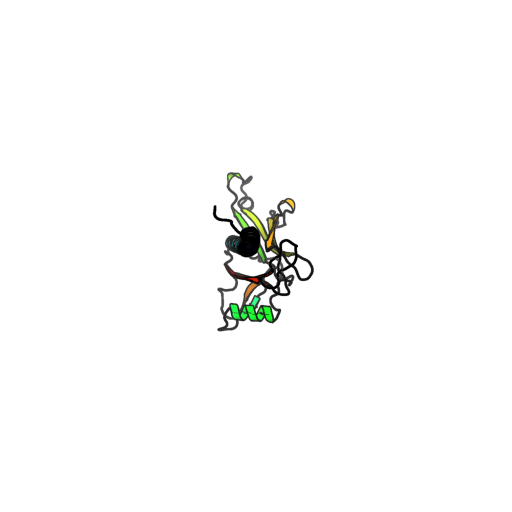 1.00 48.12 198 GLY A CA 1
ATOM 1534 C C . GLY A 1 198 ? -3.075 -11.345 -14.916 1.00 48.12 198 GLY A C 1
ATOM 1535 O O . GLY A 1 198 ? -2.580 -10.871 -13.894 1.00 48.12 198 GLY A O 1
ATOM 1536 N N . SER A 1 199 ? -2.329 -11.599 -15.996 1.00 53.03 199 SER A N 1
ATOM 1537 C CA . SER A 1 199 ? -0.861 -11.586 -15.963 1.00 53.03 199 SER A CA 1
ATOM 1538 C C . SER A 1 199 ? -0.242 -10.187 -15.921 1.00 53.03 199 SER A C 1
ATOM 1540 O O . SER A 1 199 ? 0.940 -10.076 -15.647 1.00 53.03 199 SER A O 1
ATOM 1542 N N . ARG A 1 200 ? -0.982 -9.097 -16.141 1.00 62.84 200 ARG A N 1
ATOM 1543 C CA . ARG A 1 200 ? -0.428 -7.722 -16.082 1.00 62.84 200 ARG A CA 1
ATOM 1544 C C . ARG A 1 200 ? -1.027 -6.847 -14.985 1.00 62.84 200 ARG A C 1
ATOM 1546 O O . ARG A 1 200 ? -0.672 -5.674 -14.871 1.00 62.84 200 ARG A O 1
ATOM 1553 N N . ASN A 1 201 ? -1.928 -7.410 -14.186 1.00 73.75 201 ASN A N 1
ATOM 1554 C CA . AS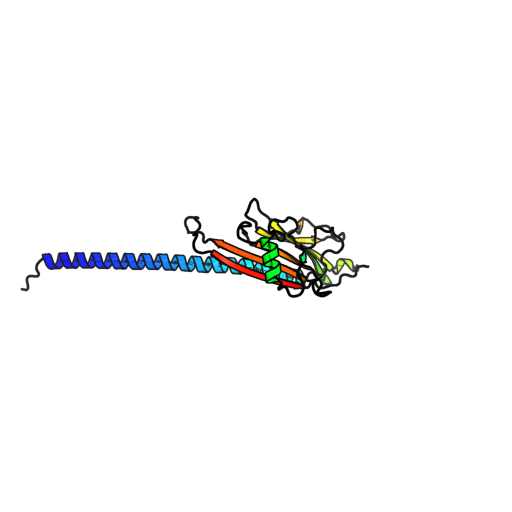N A 1 201 ? -2.548 -6.700 -13.079 1.00 73.75 201 ASN A CA 1
ATOM 1555 C C . ASN A 1 201 ? -1.750 -6.945 -11.807 1.00 73.75 201 ASN A C 1
ATOM 1557 O O . ASN A 1 201 ? -1.487 -8.091 -11.444 1.00 73.75 201 ASN A O 1
ATOM 1561 N N . VAL A 1 202 ? -1.414 -5.861 -11.120 1.00 79.50 202 VAL A N 1
ATOM 1562 C CA . VAL A 1 202 ? -0.891 -5.922 -9.759 1.00 79.50 202 VAL A CA 1
ATOM 1563 C C . VAL A 1 202 ? -2.009 -5.536 -8.812 1.00 79.50 202 VAL A C 1
ATOM 1565 O O . VAL A 1 202 ? -2.711 -4.545 -9.030 1.00 79.50 202 VAL A O 1
ATOM 1568 N N . TYR A 1 203 ? -2.155 -6.333 -7.764 1.00 84.12 203 TYR A N 1
ATOM 1569 C CA . TYR A 1 203 ? -3.126 -6.134 -6.711 1.00 84.12 203 TYR A CA 1
ATOM 1570 C C . TYR A 1 203 ? -2.406 -5.697 -5.444 1.00 84.12 203 TYR A C 1
ATOM 1572 O O . TYR A 1 203 ? -1.309 -6.169 -5.136 1.00 84.12 203 TYR A O 1
ATOM 1580 N N . PHE A 1 204 ? -3.039 -4.795 -4.709 1.00 88.31 204 PHE A N 1
ATOM 1581 C CA . PHE A 1 204 ? -2.653 -4.451 -3.352 1.00 88.31 204 PHE A CA 1
ATOM 1582 C C . PHE A 1 204 ? -3.855 -4.695 -2.452 1.00 88.31 204 PHE A C 1
ATOM 1584 O O . PHE A 1 204 ? -4.930 -4.135 -2.688 1.00 88.31 204 PHE A O 1
ATOM 1591 N N . ALA A 1 205 ? -3.662 -5.537 -1.441 1.00 87.88 205 ALA A N 1
ATOM 1592 C CA . ALA A 1 205 ? -4.638 -5.732 -0.389 1.00 87.88 205 ALA A CA 1
ATOM 1593 C C . ALA A 1 205 ? -4.049 -5.385 0.967 1.00 87.88 205 ALA A C 1
ATOM 1595 O O . ALA A 1 205 ? -2.909 -5.734 1.267 1.00 87.88 205 ALA A O 1
ATOM 1596 N N . ALA A 1 206 ? -4.841 -4.723 1.797 1.00 87.12 206 ALA A N 1
ATOM 1597 C CA . ALA A 1 206 ? -4.459 -4.426 3.164 1.00 87.12 206 ALA A CA 1
ATOM 1598 C C . ALA A 1 206 ? -5.673 -4.494 4.082 1.00 87.12 206 ALA A C 1
ATOM 1600 O O . ALA A 1 206 ? -6.739 -4.017 3.713 1.00 87.12 206 ALA A O 1
ATOM 1601 N N . GLU A 1 207 ? -5.488 -5.044 5.276 1.00 86.56 207 GLU A N 1
ATOM 1602 C CA . GLU A 1 207 ? -6.395 -4.902 6.409 1.00 86.56 207 GLU A CA 1
ATOM 1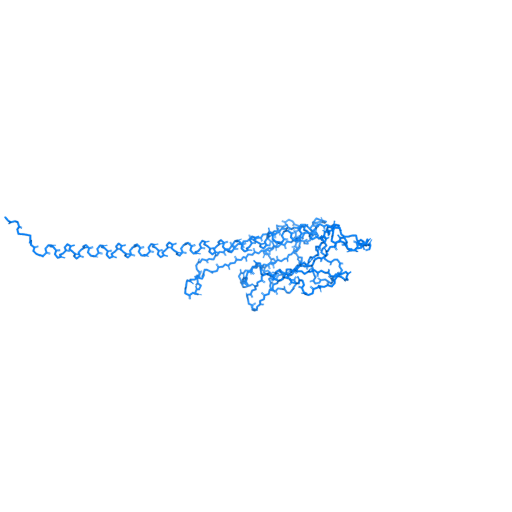603 C C . GLU A 1 207 ? -5.585 -4.351 7.576 1.00 86.56 207 GLU A C 1
ATOM 1605 O O . GLU A 1 207 ? -4.670 -5.012 8.068 1.00 86.56 207 GLU A O 1
ATOM 1610 N N . ILE A 1 208 ? -5.886 -3.118 7.984 1.00 83.69 208 ILE A N 1
ATOM 1611 C CA . ILE A 1 208 ? -5.130 -2.417 9.027 1.00 83.69 208 ILE A CA 1
ATOM 1612 C C . ILE A 1 208 ? -6.037 -2.132 10.208 1.00 83.69 208 ILE A C 1
ATOM 1614 O O . ILE A 1 208 ? -7.068 -1.477 10.056 1.00 83.69 208 ILE A O 1
ATOM 1618 N N . SER A 1 209 ? -5.607 -2.595 11.380 1.00 77.81 209 SER A N 1
ATOM 1619 C CA . SER A 1 209 ? -6.242 -2.400 12.671 1.00 77.81 209 SER A CA 1
ATOM 1620 C C . SER A 1 209 ? -5.469 -1.392 13.515 1.00 77.81 209 SER A C 1
ATOM 1622 O O . SER A 1 209 ? -4.285 -1.566 13.811 1.00 77.81 209 SER A O 1
ATOM 1624 N N . ARG A 1 210 ? -6.140 -0.342 13.989 1.00 72.31 210 ARG A N 1
ATOM 1625 C CA . ARG A 1 210 ? -5.530 0.646 14.895 1.00 72.31 210 ARG A CA 1
ATOM 1626 C C . ARG A 1 210 ? -6.242 0.671 16.230 1.00 72.31 210 ARG A C 1
ATOM 1628 O O . ARG A 1 210 ? -7.459 0.823 16.271 1.00 72.31 210 ARG A O 1
ATOM 1635 N N . LYS A 1 211 ? -5.462 0.522 17.304 1.00 65.00 211 LYS A N 1
ATOM 1636 C CA . LYS A 1 211 ? -5.915 0.801 18.668 1.00 65.00 211 LYS A CA 1
ATOM 1637 C C . LYS A 1 211 ? -5.768 2.288 18.939 1.00 65.00 211 LYS A C 1
ATOM 1639 O O . LYS A 1 211 ? -4.733 2.876 18.628 1.00 65.00 211 LYS A O 1
ATOM 1644 N N . GLU A 1 212 ? -6.780 2.867 19.556 1.00 60.09 212 GLU A N 1
ATOM 1645 C CA . GLU A 1 212 ? -6.751 4.261 19.974 1.00 60.09 212 GLU A CA 1
ATOM 1646 C C . GLU A 1 212 ? -5.646 4.488 21.015 1.00 60.09 212 GLU A C 1
ATOM 1648 O O . GLU A 1 212 ? -5.535 3.738 21.986 1.00 60.09 212 GLU A O 1
ATOM 1653 N N . LYS A 1 213 ? -4.828 5.528 20.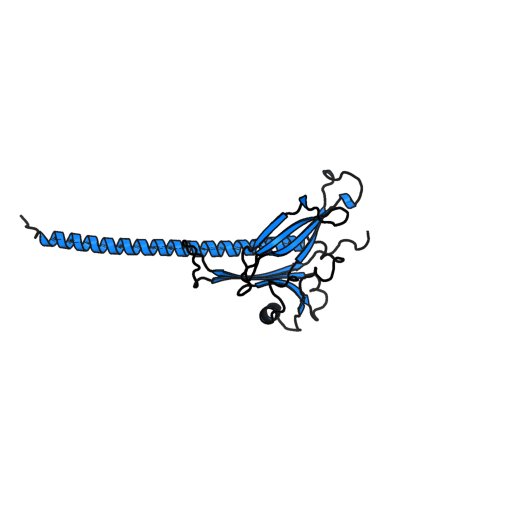834 1.00 56.06 213 LYS A N 1
ATOM 1654 C CA . LYS A 1 213 ? -3.930 6.016 21.892 1.00 56.06 213 LYS A CA 1
ATOM 1655 C C . LYS A 1 213 ? -4.699 7.014 22.751 1.00 56.06 213 LYS A C 1
ATOM 1657 O O . LYS A 1 213 ? -5.172 8.028 22.238 1.00 56.06 213 LYS A O 1
ATOM 1662 N N . LYS A 1 214 ? -4.804 6.748 24.053 1.00 55.47 214 LYS A N 1
ATOM 1663 C CA . LYS A 1 214 ? -5.230 7.743 25.042 1.00 55.47 214 LYS A CA 1
ATOM 1664 C C . LYS A 1 214 ? -4.234 8.902 25.077 1.00 55.47 214 LYS A C 1
ATOM 1666 O O . LYS A 1 214 ? -3.062 8.742 24.743 1.00 55.47 214 LYS A O 1
ATOM 1671 N N . GLY A 1 215 ? -4.684 10.045 25.593 1.00 48.00 215 GLY A N 1
ATOM 1672 C CA . GLY A 1 215 ? -3.825 11.205 25.865 1.00 48.00 215 GLY A CA 1
ATOM 1673 C C . GLY A 1 215 ? -2.676 10.948 26.856 1.00 48.00 215 GLY A C 1
ATOM 1674 O O . GLY A 1 215 ? -1.781 11.775 26.949 1.00 48.00 215 GLY A O 1
ATOM 1675 N N . ASP A 1 216 ? -2.669 9.810 27.561 1.00 47.09 216 ASP A N 1
ATOM 1676 C CA . ASP A 1 216 ? -1.568 9.347 28.424 1.00 47.09 216 ASP A CA 1
ATOM 1677 C C . ASP A 1 216 ? -0.575 8.404 27.701 1.00 47.09 216 ASP A C 1
ATOM 1679 O O . ASP A 1 216 ? 0.358 7.893 28.314 1.00 47.09 216 ASP A O 1
ATOM 1683 N N . GLY A 1 217 ? -0.775 8.150 26.401 1.00 50.59 217 GLY A N 1
ATOM 1684 C CA . GLY A 1 217 ? 0.036 7.239 25.590 1.00 50.59 217 GLY A CA 1
ATOM 1685 C C . GLY A 1 217 ? -0.349 5.757 25.690 1.00 50.59 217 GLY A C 1
ATOM 1686 O O . GLY A 1 217 ? 0.177 4.950 24.921 1.00 50.59 217 GLY A O 1
ATOM 1687 N N . SER A 1 218 ? -1.277 5.377 26.577 1.00 49.47 218 SER A N 1
ATOM 1688 C CA . SER A 1 218 ? -1.773 3.999 26.694 1.00 49.47 218 SER A CA 1
ATOM 1689 C C . SER A 1 218 ? -2.792 3.657 25.600 1.00 49.47 218 SER A C 1
ATOM 1691 O O . SER A 1 218 ? -3.555 4.508 25.147 1.00 49.47 218 SER A O 1
ATOM 1693 N N . LEU A 1 219 ? -2.815 2.402 25.147 1.00 52.97 219 LEU A N 1
ATOM 1694 C CA . LEU A 1 219 ? -3.733 1.947 24.096 1.00 52.97 219 LEU A CA 1
ATOM 1695 C C . LEU A 1 219 ? -5.109 1.588 24.689 1.00 52.97 219 LEU A C 1
ATOM 1697 O O . LEU A 1 219 ? -5.187 0.886 25.697 1.00 52.97 219 LEU A O 1
ATOM 1701 N N . ILE A 1 220 ? -6.205 2.029 24.066 1.00 56.41 220 ILE A N 1
ATOM 1702 C CA . ILE A 1 220 ? -7.566 1.594 24.404 1.00 56.41 220 ILE A CA 1
ATOM 1703 C C . ILE A 1 220 ? -7.842 0.291 23.657 1.00 56.41 220 ILE A C 1
ATOM 1705 O O . ILE A 1 220 ? -7.927 0.257 22.434 1.00 56.41 220 ILE A O 1
ATOM 1709 N N . ASP A 1 221 ? -8.014 -0.797 24.405 1.00 48.56 221 ASP A N 1
ATOM 1710 C CA . ASP A 1 221 ? -8.248 -2.137 23.849 1.00 48.56 221 ASP A CA 1
ATOM 1711 C C . ASP A 1 221 ? -9.597 -2.313 23.128 1.00 48.56 221 ASP A C 1
ATOM 1713 O O . ASP A 1 221 ? -9.804 -3.331 22.472 1.00 48.56 221 ASP A O 1
ATOM 1717 N N . LYS A 1 222 ? -10.524 -1.352 23.243 1.00 45.09 222 LYS A N 1
ATOM 1718 C CA . LYS A 1 222 ? -11.925 -1.504 22.808 1.00 45.09 222 LYS A CA 1
ATOM 1719 C C . LYS A 1 222 ? -12.265 -0.915 21.434 1.00 45.09 222 LYS A C 1
ATOM 1721 O O . LYS A 1 222 ? -13.254 -1.342 20.850 1.00 45.09 222 LYS A O 1
ATOM 1726 N N . SER A 1 223 ? -11.486 0.025 20.907 1.00 48.66 223 SER A N 1
ATOM 1727 C CA . SER A 1 223 ? -11.740 0.693 19.622 1.00 48.66 223 SER A CA 1
ATOM 1728 C C . SER A 1 223 ? -10.689 0.241 18.609 1.00 48.66 223 SER A C 1
ATOM 1730 O O . SER A 1 223 ? -9.562 0.728 18.605 1.00 48.66 223 SER A O 1
ATOM 1732 N N . THR A 1 224 ? -11.042 -0.752 17.786 1.00 56.19 224 THR A N 1
ATOM 1733 C CA . THR A 1 224 ? -10.190 -1.207 16.678 1.00 56.19 224 THR A CA 1
ATOM 1734 C C . THR A 1 224 ? -10.778 -0.701 15.370 1.00 56.19 224 THR A C 1
ATOM 1736 O O . THR A 1 224 ? -11.824 -1.183 14.941 1.00 56.19 224 THR A O 1
ATOM 1739 N N . PHE A 1 225 ? -10.119 0.266 14.740 1.00 57.16 225 PHE A N 1
ATOM 1740 C CA . PHE A 1 225 ? -10.499 0.725 13.404 1.00 57.16 225 PHE A CA 1
ATOM 1741 C C . PHE A 1 225 ? -9.934 -0.231 12.376 1.00 57.16 225 PHE A C 1
ATOM 1743 O O . PHE A 1 225 ? -8.726 -0.439 12.394 1.00 57.16 225 PHE A O 1
ATOM 1750 N N . ARG A 1 226 ? -10.788 -0.796 11.519 1.00 56.78 226 ARG A N 1
ATOM 1751 C CA . ARG A 1 226 ? -10.386 -1.678 10.422 1.00 56.78 226 ARG A CA 1
ATOM 1752 C C . ARG A 1 226 ? -10.626 -0.993 9.091 1.00 56.78 226 ARG A C 1
ATOM 1754 O O . ARG A 1 226 ? -11.735 -0.533 8.835 1.00 56.78 226 ARG A O 1
ATOM 1761 N N . SER A 1 227 ? -9.601 -0.965 8.253 1.00 57.94 227 SER A N 1
ATOM 1762 C CA . SER A 1 227 ? -9.727 -0.567 6.855 1.00 57.94 227 SER A CA 1
ATOM 1763 C C . SER A 1 227 ? -9.253 -1.715 5.983 1.00 57.94 227 SER A C 1
ATOM 1765 O O . SER A 1 227 ? -8.098 -2.124 6.112 1.00 57.94 227 SER A O 1
ATOM 1767 N N . THR A 1 228 ? -10.156 -2.250 5.158 1.00 60.81 228 THR A N 1
ATOM 1768 C CA . THR A 1 228 ? -9.867 -3.313 4.192 1.00 60.81 228 THR A CA 1
ATOM 1769 C C . THR A 1 228 ? -9.838 -2.716 2.796 1.00 60.81 228 THR A C 1
ATOM 1771 O O . THR A 1 228 ? -10.764 -2.015 2.390 1.00 60.81 228 THR A O 1
ATOM 1774 N N . ILE A 1 229 ? -8.790 -3.024 2.045 1.00 70.19 229 ILE A N 1
ATOM 1775 C CA . ILE A 1 229 ? -8.631 -2.605 0.659 1.00 70.19 229 ILE A CA 1
ATOM 1776 C C . ILE A 1 229 ? -8.366 -3.824 -0.194 1.00 70.19 229 ILE A C 1
ATOM 1778 O O . ILE A 1 229 ? -7.535 -4.656 0.162 1.00 70.19 229 ILE A O 1
ATOM 1782 N N . LEU A 1 230 ? -8.974 -3.830 -1.373 1.00 73.00 230 LEU A N 1
ATOM 1783 C CA . LEU A 1 230 ? -8.479 -4.552 -2.528 1.00 73.00 230 LEU A CA 1
ATOM 1784 C C . LEU A 1 230 ? -8.488 -3.589 -3.715 1.00 73.00 230 LEU A C 1
ATOM 1786 O O . LEU A 1 230 ? -9.546 -3.149 -4.159 1.00 73.00 230 LEU A O 1
ATOM 1790 N N . THR A 1 231 ? -7.309 -3.230 -4.216 1.00 69.56 231 THR A N 1
ATOM 1791 C CA . THR A 1 231 ? -7.176 -2.429 -5.436 1.00 69.56 231 THR A CA 1
ATOM 1792 C C . THR A 1 231 ? -6.375 -3.192 -6.473 1.00 69.56 231 THR A C 1
ATOM 1794 O O . THR A 1 231 ? -5.500 -3.992 -6.139 1.00 69.56 231 THR A O 1
ATOM 1797 N N . SER A 1 232 ? -6.690 -2.945 -7.739 1.00 74.62 232 SER A N 1
ATOM 1798 C CA . SER A 1 232 ? -5.972 -3.500 -8.873 1.00 74.62 232 SER A CA 1
ATOM 1799 C C . SER A 1 232 ? -5.659 -2.394 -9.861 1.00 74.62 232 SER A C 1
ATOM 1801 O O . SER A 1 232 ? -6.464 -1.485 -10.088 1.00 74.62 232 SER A O 1
ATOM 1803 N N . ALA A 1 233 ? -4.482 -2.471 -10.460 1.00 64.81 233 ALA A N 1
ATOM 1804 C CA . ALA A 1 233 ? -4.133 -1.608 -11.565 1.00 64.81 233 ALA A CA 1
ATOM 1805 C C . ALA A 1 233 ? -3.428 -2.418 -12.650 1.00 64.81 233 ALA A C 1
ATOM 1807 O O . ALA A 1 233 ? -2.610 -3.300 -12.378 1.00 64.81 233 ALA A O 1
ATOM 1808 N N . HIS A 1 234 ? -3.808 -2.118 -13.890 1.00 69.94 234 HIS A N 1
ATOM 1809 C CA . HIS A 1 234 ? -3.220 -2.712 -15.076 1.00 69.94 234 HIS A CA 1
ATOM 1810 C C . HIS A 1 234 ? -1.989 -1.915 -15.477 1.00 69.94 234 HIS A C 1
ATOM 1812 O O . HIS A 1 234 ? -2.058 -0.690 -15.615 1.00 69.94 234 HIS A O 1
ATOM 1818 N N . ILE A 1 235 ? -0.883 -2.612 -15.695 1.00 66.44 235 ILE A N 1
ATOM 1819 C CA . ILE A 1 235 ? 0.346 -1.986 -16.169 1.00 66.44 235 ILE A CA 1
ATOM 1820 C C . ILE A 1 235 ? 0.206 -1.727 -17.660 1.00 66.44 235 ILE A C 1
ATOM 1822 O O . ILE A 1 235 ? -0.108 -2.635 -18.434 1.00 66.44 235 ILE A O 1
ATOM 1826 N N . ARG A 1 236 ? 0.407 -0.475 -18.076 1.00 60.25 236 ARG A N 1
ATOM 1827 C CA . ARG A 1 236 ? 0.352 -0.119 -19.494 1.00 60.25 236 ARG A CA 1
ATOM 1828 C C . ARG A 1 236 ? 1.563 -0.731 -20.189 1.00 60.25 236 ARG A C 1
ATOM 1830 O O . ARG A 1 236 ? 2.691 -0.378 -19.884 1.00 60.25 236 ARG A O 1
ATOM 1837 N N . GLY A 1 237 ? 1.336 -1.646 -21.127 1.00 49.12 237 GLY A N 1
ATOM 1838 C CA . GLY A 1 237 ? 2.409 -2.190 -21.955 1.00 49.12 237 GLY A CA 1
ATOM 1839 C C . GLY A 1 237 ? 2.736 -1.270 -23.130 1.00 49.12 237 GLY A C 1
ATOM 1840 O O . GLY A 1 237 ? 1.882 -1.092 -23.993 1.00 49.12 237 GLY A O 1
ATOM 1841 N N . SER A 1 238 ? 3.961 -0.735 -23.163 1.00 33.84 238 SER A N 1
ATOM 1842 C CA . SER A 1 238 ? 4.905 -0.829 -24.293 1.00 33.84 238 SER A CA 1
ATOM 1843 C C . SER A 1 238 ? 6.137 0.049 -24.019 1.00 33.84 238 SER A C 1
ATOM 1845 O O . SER A 1 238 ? 6.107 1.260 -24.241 1.00 33.84 238 SER A O 1
ATOM 1847 N N . ALA A 1 239 ? 7.248 -0.549 -23.596 1.00 33.75 239 ALA A N 1
ATOM 1848 C CA . ALA A 1 239 ? 8.543 -0.137 -24.127 1.00 33.75 239 ALA A CA 1
ATOM 1849 C C . ALA A 1 239 ? 8.926 -1.194 -25.174 1.00 33.75 239 ALA A C 1
ATOM 1851 O O . ALA A 1 239 ? 8.670 -2.375 -24.942 1.00 33.75 239 ALA A O 1
ATOM 1852 N N . PRO A 1 240 ? 9.443 -0.804 -26.346 1.00 34.88 240 PRO A N 1
ATOM 1853 C CA . PRO A 1 240 ? 9.835 -1.763 -27.361 1.00 34.88 240 PRO A CA 1
ATOM 1854 C C . PRO A 1 240 ? 10.987 -2.591 -26.795 1.00 34.88 240 PRO A C 1
ATOM 1856 O O . PRO A 1 240 ? 12.028 -2.036 -26.457 1.00 34.88 240 PRO A O 1
ATOM 1859 N N . ASP A 1 241 ? 10.828 -3.910 -26.738 1.00 35.50 241 ASP A N 1
ATOM 1860 C CA . ASP A 1 241 ? 11.887 -4.838 -26.313 1.00 35.50 241 ASP A CA 1
ATOM 1861 C C . ASP A 1 241 ? 13.151 -4.783 -27.189 1.00 35.50 241 ASP A C 1
ATOM 1863 O O . ASP A 1 241 ? 14.110 -5.515 -26.953 1.00 35.50 241 ASP A O 1
ATOM 1867 N N . LYS A 1 242 ? 13.182 -3.940 -28.226 1.00 29.45 242 LYS A N 1
ATOM 1868 C CA . LYS A 1 242 ? 14.301 -3.798 -29.155 1.00 29.45 242 LYS A CA 1
ATOM 1869 C C . LYS A 1 242 ? 14.332 -2.395 -29.764 1.00 29.45 242 LYS A C 1
ATOM 1871 O O . LYS A 1 242 ? 13.778 -2.225 -30.842 1.00 29.45 242 LYS A O 1
ATOM 1876 N N . TYR A 1 243 ? 14.974 -1.431 -29.098 1.00 33.19 243 TYR A N 1
ATOM 1877 C CA . TYR A 1 243 ? 15.704 -0.315 -29.731 1.00 33.19 243 TYR A CA 1
ATOM 1878 C C . TYR A 1 243 ? 16.842 0.161 -28.820 1.00 33.19 243 TYR A C 1
ATOM 1880 O O . TYR A 1 243 ? 16.582 0.441 -27.627 1.00 33.19 243 TYR A O 1
#

Secondary structure (DSSP, 8-state):
-----HHHHHHHHHHHHHHHHHHHHHHHHHHHHHHHHHHHHHHHHHHHHHHHHHHHHHHHHHHHEEES-TTS-TTSSPPEEE--TT--HHHHHHHHHHTTSS-TT-TT--EEEEEEEEPPGGG--SS-GGGGEEEEEEEEEEE-STTEEEEEEEEEEE-TTS-B-GGG-EEEEEEEEEETTT-EEEEEEEESSSTTTGGGEEEEEEEEEEEEEPTTS-EEEEEEEEEEEEEEEEPPP---S--

Foldseek 3Di:
DDPDPPVVVVVVVVVVVVVVVVVVVVVVVVVVVVVVVVLLVVVLVVQVVLVVQVQVCVQVQLAQFADQPPPDDPLAAFAEQEAEVPRDPVRSVVCCLVVVVWFQPPQSQKHKTKGKDADPPVQQPDDDPLSRIWIKIWMWHWDDDDQWTFTKIWIFTADSVRDGPVVRIDIDTSGGTARRVPKGWGKYFYDYPPPDPGPQKIKIWIWGWDFDQDPVRDTDPPRIRIDIDIDIHGHNYDDPPPD

Sequence (243 aa):
MKVIPRGVTLIEVSIGAFILALVVGAVYKLTISGQKSAAQIMQSHQVNEEVQNAIDRFSSDVREANVIVDNVAPDHEPPLLDVAQNQSVDAALFSAIQGRILQTENPKNKLKLIKCQIVPPSQILGATLREMFKKYQVEYFFKGTGSTKALVRKFVELDNQNNEVPASAKIKPLIYEINTNKDYAVFFRIGGSQGLIGSRNVYFAAEISRKEKKGDGSLIDKSTFRSTILTSAHIRGSAPDKY

pLDDT: mean 73.84, std 15.54, range [29.45, 93.94]